Protein AF-A0A7C5ASZ6-F1 (afdb_monomer)

Foldseek 3Di:
DFDDPDDDDDDDDDDDDDDDDDDDDDDDDDDDDDDDDDDDDDDDDDDDDDDDQFDKAKFFFFKDWDQWTFTDGPPATATEHEDPVLPPPDDRQPSDDGGWIFTWGHDDVRYIYTDGTDDFLFFQWFFDDAPDPPHGRPDIDTQHTHFQAEEEFAECVFPHDDVVQVLLVLLSCLVRVHQYAYEHEPLVVDDPVPSCVVCVVVVVLPHHYHYYYLVVRGCLVVVVVVQALTAYEYAAAARSQSVVSVCSNPVVVVQDHDRDSVLPPDDDDDTNMWGWDPRDPNGTYTYDHGDPDTHRDPDDLLCSQVSRSVSVVQCVQAPDPPDNVPDDPRRSSVVVSVD

Nearest PDB structures (foldseek):
  1u0l-assembly3_C  TM=8.553E-01  e=8.387E-23  Thermotoga maritima
  1t9h-assembly1_A  TM=8.067E-01  e=1.371E-21  Bacillus subtilis
  2yv5-assembly1_A  TM=7.934E-01  e=2.517E-21  Aquifex aeolicus
  5uz4-assembly1_Z  TM=7.997E-01  e=4.909E-21  Escherichia coli
  6zhm-assembly1_A  TM=8.402E-01  e=2.704E-19  Staphylococcus aureus subsp. aureus USA300

Radius of gyration: 23.89 Å; Cα contacts (8 Å, |Δi|>4): 548; chains: 1; bounding box: 67×64×60 Å

Sequence (339 aa):
MMWCALGGAASYHNSFIIRSKGQRVAKSAALAERTRPAKLNFKGSEDGRKRSLTEQQEGLVIRTHGGHYYVQAGEAIVDCTLRGRLKKERIASDLVVIGDRVLWRPTDPGLGVIEEVLPRKAVLSRRPPPPRPGKVAEREQVIIANPDQVIIVFSLRSPPLNTFLLDRYLVACEAEELPAIIVANKVDLLPAEEKTQPLRLYEEIGYRVLYTSVASGENIEALRSLLRGKISVLTGPSGVGKSSLLNALWPHLELPVGEISTYHDRGKHTTVVSMLLNPEPDIYVADTPGMRTFLLWDIDPEQLEAFFPEMRPYLSKCHYLPCTHMHEPGCAVKAAVEE

Structure (mmCIF, N/CA/C/O backbone):
data_AF-A0A7C5ASZ6-F1
#
_entry.id   AF-A0A7C5ASZ6-F1
#
loop_
_atom_site.group_PDB
_atom_site.id
_atom_site.type_symbol
_atom_site.label_atom_id
_atom_site.label_alt_id
_atom_site.label_comp_id
_atom_site.label_asym_id
_atom_site.label_entity_id
_atom_site.label_seq_id
_atom_site.pdbx_PDB_ins_code
_atom_site.Cartn_x
_atom_site.Cartn_y
_atom_site.Cartn_z
_atom_site.occupancy
_atom_site.B_iso_or_equiv
_atom_site.auth_seq_id
_atom_site.auth_comp_id
_atom_site.auth_asym_id
_atom_site.auth_atom_id
_atom_site.pdbx_PDB_model_num
ATOM 1 N N . MET A 1 1 ? -15.229 5.159 12.424 1.00 41.69 1 MET A N 1
ATOM 2 C CA . MET A 1 1 ? -15.613 6.197 13.419 1.00 41.69 1 MET A CA 1
ATOM 3 C C . MET A 1 1 ? -16.632 5.652 14.419 1.00 41.69 1 MET A C 1
ATOM 5 O O . MET A 1 1 ? -17.827 5.787 14.215 1.00 41.69 1 MET A O 1
ATOM 9 N N . MET A 1 2 ? -16.151 5.094 15.528 1.00 30.72 2 MET A N 1
ATOM 10 C CA . MET A 1 2 ? -16.940 4.852 16.737 1.00 30.72 2 MET A CA 1
ATOM 11 C C . MET A 1 2 ? -16.127 5.513 17.858 1.00 30.72 2 MET A C 1
ATOM 13 O O . MET A 1 2 ? -14.955 5.182 18.015 1.00 30.72 2 MET A O 1
ATOM 17 N N . TRP A 1 3 ? -16.704 6.521 18.527 1.00 28.73 3 TRP A N 1
ATOM 18 C CA . TRP A 1 3 ? -16.113 7.331 19.617 1.00 28.73 3 TRP A CA 1
ATOM 19 C C . TRP A 1 3 ? -15.134 8.468 19.261 1.00 28.73 3 TRP A C 1
ATOM 21 O O . TRP A 1 3 ? -14.029 8.548 19.788 1.00 28.73 3 TRP A O 1
ATOM 31 N N . CYS A 1 4 ? -15.564 9.445 18.454 1.00 29.50 4 CYS A N 1
ATOM 32 C CA . CYS A 1 4 ? -14.956 10.784 18.526 1.00 29.50 4 CYS A CA 1
ATOM 33 C C . CYS A 1 4 ? -15.959 11.903 18.211 1.00 29.50 4 CYS A C 1
ATOM 35 O O . CYS A 1 4 ? -15.715 12.778 17.388 1.00 29.50 4 CYS A O 1
ATOM 37 N N . ALA A 1 5 ? -17.112 11.871 18.872 1.00 29.80 5 ALA A N 1
ATOM 38 C CA . ALA A 1 5 ? -18.037 12.994 18.903 1.00 29.80 5 ALA A CA 1
ATOM 39 C C . ALA A 1 5 ? -18.590 13.104 20.318 1.00 29.80 5 ALA A C 1
ATOM 41 O O . ALA A 1 5 ? -19.679 12.623 20.569 1.00 29.80 5 ALA A O 1
ATOM 42 N N . LEU A 1 6 ? -17.788 13.648 21.239 1.00 28.16 6 LEU A N 1
ATOM 43 C CA . LEU A 1 6 ? -18.208 14.301 22.486 1.00 28.16 6 LEU A CA 1
ATOM 44 C C . LEU A 1 6 ? -16.945 14.808 23.209 1.00 28.16 6 LEU A C 1
ATOM 46 O O . LEU A 1 6 ? -16.245 14.047 23.869 1.00 28.16 6 LEU A O 1
ATOM 50 N N . GLY A 1 7 ? -16.660 16.108 23.083 1.00 23.86 7 GLY A N 1
ATOM 51 C CA . GLY A 1 7 ? -15.771 16.817 24.010 1.00 23.86 7 GLY A CA 1
ATOM 52 C C . GLY A 1 7 ? -14.742 17.741 23.362 1.00 23.86 7 GLY A C 1
ATOM 53 O O . GLY A 1 7 ? -13.723 17.285 22.859 1.00 23.86 7 GLY A O 1
ATOM 54 N N . GLY A 1 8 ? -14.966 19.055 23.478 1.00 25.25 8 GLY A N 1
ATOM 55 C CA . GLY A 1 8 ? -13.873 20.033 23.484 1.00 25.25 8 GLY A CA 1
ATOM 56 C C . GLY A 1 8 ? -13.957 21.151 22.450 1.00 25.25 8 GLY A C 1
ATOM 57 O O . GLY A 1 8 ? -13.104 21.258 21.576 1.00 25.25 8 GLY A O 1
ATOM 58 N N . ALA A 1 9 ? -14.943 22.036 22.594 1.00 26.66 9 ALA A N 1
ATOM 59 C CA . ALA A 1 9 ? -14.862 23.381 22.041 1.00 26.66 9 ALA A CA 1
ATOM 60 C C . ALA A 1 9 ? -13.730 24.159 22.738 1.00 26.66 9 ALA A C 1
ATOM 62 O O . ALA A 1 9 ? -13.770 24.349 23.952 1.00 26.66 9 ALA A O 1
ATOM 63 N N . ALA A 1 10 ? -12.744 24.637 21.978 1.00 24.48 10 ALA A N 1
ATOM 64 C CA . ALA A 1 10 ? -11.822 25.675 22.429 1.00 24.48 10 ALA A CA 1
ATOM 65 C C . ALA A 1 10 ? -11.374 26.538 21.242 1.00 24.48 10 ALA A C 1
ATOM 67 O O . ALA A 1 10 ? -10.516 26.181 20.439 1.00 24.48 10 ALA A O 1
ATOM 68 N N . SER A 1 11 ? -12.042 27.681 21.153 1.00 25.11 11 SER A N 1
ATOM 69 C CA . SER A 1 11 ? -11.656 28.950 20.549 1.00 25.11 11 SER A CA 1
ATOM 70 C C . SER A 1 11 ? -10.160 29.112 20.253 1.00 25.11 11 SER A C 1
ATOM 72 O O . SER A 1 11 ? -9.356 29.184 21.179 1.00 25.11 11 SER A O 1
ATOM 74 N N . TYR A 1 12 ? -9.799 29.335 18.986 1.00 24.20 12 TYR A N 1
ATOM 75 C CA . TYR A 1 12 ? -8.540 30.003 18.654 1.00 24.20 12 TYR A CA 1
ATOM 76 C C . TYR A 1 12 ? -8.804 31.265 17.844 1.00 24.20 12 TYR A C 1
ATOM 78 O O . TYR A 1 12 ? -9.307 31.250 16.723 1.00 24.20 12 TYR A O 1
ATOM 86 N N . HIS A 1 13 ? -8.503 32.373 18.516 1.00 24.08 13 HIS A N 1
ATOM 87 C CA . HIS A 1 13 ? -8.577 33.735 18.037 1.00 24.08 13 HIS A CA 1
ATOM 88 C C . HIS A 1 13 ? -7.660 33.993 16.843 1.00 24.08 13 HIS A C 1
ATOM 90 O O . HIS A 1 13 ? -6.520 33.539 16.757 1.00 24.08 13 HIS A O 1
ATOM 96 N N . ASN A 1 14 ? -8.213 34.815 15.963 1.00 24.41 14 ASN A N 1
ATOM 97 C CA . ASN A 1 14 ? -7.590 35.486 14.846 1.00 24.41 14 ASN A CA 1
ATOM 98 C C . ASN A 1 14 ? -6.510 36.457 15.361 1.00 24.41 14 ASN A C 1
ATOM 100 O O . ASN A 1 14 ? -6.830 37.376 16.113 1.00 24.41 14 ASN A O 1
ATOM 104 N N . SER A 1 15 ? -5.258 36.284 14.933 1.00 25.23 15 SER A N 1
ATOM 105 C CA . SER A 1 15 ? -4.172 37.233 15.209 1.00 25.23 15 SER A CA 1
ATOM 106 C C . SER A 1 15 ? -3.366 37.475 13.939 1.00 25.23 15 SER A C 1
ATOM 108 O O . SER A 1 15 ? -2.404 36.777 13.623 1.00 25.23 15 SER A O 1
ATOM 110 N N . PHE A 1 16 ? -3.802 38.498 13.208 1.00 21.97 16 PHE A N 1
ATOM 111 C CA . PHE A 1 16 ? -3.027 39.228 12.213 1.00 21.97 16 PHE A CA 1
ATOM 112 C C . PHE A 1 16 ? -1.698 39.704 12.817 1.00 21.97 16 PHE A C 1
ATOM 114 O O . PHE A 1 16 ? -1.703 40.445 13.798 1.00 21.97 16 PHE A O 1
ATOM 121 N N . ILE A 1 17 ? -0.564 39.375 12.189 1.00 25.69 17 ILE A N 1
ATOM 122 C CA . ILE A 1 17 ? 0.685 40.125 12.375 1.00 25.69 17 ILE A CA 1
ATOM 123 C C . ILE A 1 17 ? 1.292 40.430 11.004 1.00 25.69 17 ILE A C 1
ATOM 125 O O . ILE A 1 17 ? 1.794 39.562 10.294 1.00 25.69 17 ILE A O 1
ATOM 129 N N . ILE A 1 18 ? 1.238 41.715 10.662 1.00 24.80 18 ILE A N 1
ATOM 130 C CA . ILE A 1 18 ? 1.943 42.369 9.561 1.00 24.80 18 ILE A CA 1
ATOM 131 C C . ILE A 1 18 ? 3.411 42.529 9.975 1.00 24.80 18 ILE A C 1
ATOM 133 O O . ILE A 1 18 ? 3.683 43.122 11.018 1.00 24.80 18 ILE A O 1
ATOM 137 N N . ARG A 1 19 ? 4.368 42.086 9.146 1.00 24.66 19 ARG A N 1
ATOM 138 C CA . ARG A 1 19 ? 5.761 42.564 9.209 1.00 24.66 19 ARG A CA 1
ATOM 139 C C . ARG A 1 19 ? 6.375 42.769 7.826 1.00 24.66 19 ARG A C 1
ATOM 141 O O . ARG A 1 19 ? 5.976 42.182 6.828 1.00 24.66 19 ARG A O 1
ATOM 148 N N . SER A 1 20 ? 7.300 43.716 7.827 1.00 24.73 20 SER A N 1
ATOM 149 C CA . SER A 1 20 ? 7.710 44.645 6.782 1.00 24.73 20 SER A CA 1
ATOM 150 C C . SER A 1 20 ? 8.923 44.218 5.944 1.00 24.73 20 SER A C 1
ATOM 152 O O . SER A 1 20 ? 9.680 43.324 6.298 1.00 24.73 20 SER A O 1
ATOM 154 N N . LYS A 1 21 ? 9.087 44.965 4.843 1.00 24.02 21 LYS A N 1
ATOM 155 C CA . LYS A 1 21 ? 10.180 45.046 3.855 1.00 24.02 21 LYS A CA 1
ATOM 156 C C . LYS A 1 21 ? 11.626 45.029 4.399 1.00 24.02 21 LYS A C 1
ATOM 158 O O . LYS A 1 21 ? 11.901 45.583 5.456 1.00 24.02 21 LYS A O 1
ATOM 163 N N . GLY A 1 22 ? 12.540 44.600 3.514 1.00 23.52 22 GLY A N 1
ATOM 164 C CA . GLY A 1 22 ? 14.007 44.795 3.544 1.00 23.52 22 GLY A CA 1
ATOM 165 C C . GLY A 1 22 ? 14.736 43.444 3.579 1.00 23.52 22 GLY A C 1
ATOM 166 O O . GLY A 1 22 ? 14.311 42.578 4.319 1.00 23.52 22 GLY A O 1
ATOM 167 N N . GLN A 1 23 ? 15.778 43.112 2.815 1.00 25.36 23 GLN A N 1
ATOM 168 C CA . GLN A 1 23 ? 16.766 43.851 2.028 1.00 25.36 23 GLN A CA 1
ATOM 169 C C . GLN A 1 23 ? 17.369 42.902 0.968 1.00 25.36 23 GLN A C 1
ATOM 171 O O . GLN A 1 23 ? 17.344 41.682 1.114 1.00 25.36 23 GLN A O 1
ATOM 176 N N . ARG A 1 24 ? 17.934 43.481 -0.099 1.00 24.69 24 ARG A N 1
ATOM 177 C CA . ARG A 1 24 ? 18.753 42.798 -1.113 1.00 24.69 24 ARG A CA 1
ATOM 178 C C . ARG A 1 24 ? 20.134 42.467 -0.540 1.00 24.69 24 ARG A C 1
ATOM 180 O O . ARG A 1 24 ? 20.738 43.350 0.055 1.00 24.69 24 ARG A O 1
ATOM 187 N N . VAL A 1 25 ? 20.683 41.297 -0.874 1.00 26.08 25 VAL A N 1
ATOM 188 C CA . VAL A 1 25 ? 22.139 41.078 -0.958 1.00 26.08 25 VAL A CA 1
ATOM 189 C C . VAL A 1 25 ? 22.436 40.222 -2.192 1.00 26.08 25 VAL A C 1
ATOM 191 O O . VAL A 1 25 ? 21.694 39.300 -2.523 1.00 26.08 25 VAL A O 1
ATOM 194 N N . ALA A 1 26 ? 23.480 40.612 -2.919 1.00 23.62 26 ALA A N 1
ATOM 195 C CA . ALA A 1 26 ? 23.877 40.093 -4.216 1.00 23.62 26 ALA A CA 1
ATOM 196 C C . ALA A 1 26 ? 24.925 38.966 -4.125 1.00 23.62 26 ALA A C 1
ATOM 198 O O . ALA A 1 26 ? 25.737 38.948 -3.211 1.00 23.62 26 ALA A O 1
ATOM 199 N N . LYS A 1 27 ? 24.911 38.122 -5.169 1.00 24.14 27 LYS A N 1
ATOM 200 C CA . LYS A 1 27 ? 26.010 37.372 -5.818 1.00 24.14 27 LYS A CA 1
ATOM 201 C C . LYS A 1 27 ? 27.040 36.627 -4.948 1.00 24.14 27 LYS A C 1
ATOM 203 O O . LYS A 1 27 ? 27.950 37.231 -4.399 1.00 24.14 27 LYS A O 1
ATOM 208 N N . SER A 1 28 ? 27.097 35.313 -5.160 1.00 23.81 28 SER A N 1
ATOM 209 C CA . SER A 1 28 ? 28.348 34.642 -5.537 1.00 23.81 28 SER A CA 1
ATOM 210 C C . SER A 1 28 ? 28.048 33.428 -6.423 1.00 23.81 28 SER A C 1
ATOM 212 O O . SER A 1 28 ? 27.141 32.640 -6.166 1.00 23.81 28 SER A O 1
ATOM 214 N N . ALA A 1 29 ? 28.766 33.355 -7.541 1.00 27.30 29 ALA A N 1
ATOM 215 C CA . ALA A 1 29 ? 28.767 32.244 -8.474 1.00 27.30 29 ALA A CA 1
ATOM 216 C C . ALA A 1 29 ? 29.898 31.297 -8.065 1.00 27.30 29 ALA A C 1
ATOM 218 O O . ALA A 1 29 ? 31.032 31.745 -7.916 1.00 27.30 29 ALA A O 1
ATOM 219 N N . ALA A 1 30 ? 29.600 30.010 -7.907 1.00 24.72 30 ALA A N 1
ATOM 220 C CA . ALA A 1 30 ? 30.615 28.972 -7.821 1.00 24.72 30 ALA A CA 1
ATOM 221 C C . ALA A 1 30 ? 30.102 27.696 -8.500 1.00 24.72 30 ALA A C 1
ATOM 223 O O . ALA A 1 30 ? 29.058 27.145 -8.160 1.00 24.72 30 ALA A O 1
ATOM 224 N N . LEU A 1 31 ? 30.863 27.333 -9.525 1.00 27.41 31 LEU A N 1
ATOM 225 C CA . LEU A 1 31 ? 30.919 26.112 -10.314 1.00 27.41 31 LEU A CA 1
ATOM 226 C C . LEU A 1 31 ? 30.535 24.842 -9.520 1.00 27.41 31 LEU A C 1
ATOM 228 O O . LEU A 1 31 ? 31.141 24.554 -8.493 1.00 27.41 31 LEU A O 1
ATOM 232 N N . ALA A 1 32 ? 29.580 24.055 -10.024 1.00 24.22 32 ALA A N 1
ATOM 233 C CA . ALA A 1 32 ? 29.341 22.687 -9.564 1.00 24.22 32 ALA A CA 1
ATOM 234 C C . ALA A 1 32 ? 29.620 21.724 -10.723 1.00 24.22 32 ALA A C 1
ATOM 236 O O . ALA A 1 32 ? 28.862 21.638 -11.693 1.00 24.22 32 ALA A O 1
ATOM 237 N N . GLU A 1 33 ? 30.765 21.053 -10.630 1.00 23.98 33 GLU A N 1
ATOM 238 C CA . GLU A 1 33 ? 31.191 19.976 -11.512 1.00 23.98 33 GLU A CA 1
ATOM 239 C C . GLU A 1 33 ? 30.196 18.809 -11.478 1.00 23.98 33 GLU A C 1
ATOM 241 O O . GLU A 1 33 ? 29.646 18.433 -10.443 1.00 23.98 33 GLU A O 1
ATOM 246 N N . ARG A 1 34 ? 29.958 18.234 -12.659 1.00 27.22 34 ARG A N 1
ATOM 247 C CA . ARG A 1 34 ? 29.094 17.075 -12.882 1.00 27.22 34 ARG A CA 1
ATOM 248 C C . ARG A 1 34 ? 29.784 15.806 -12.379 1.00 27.22 34 ARG A C 1
ATOM 250 O O . ARG A 1 34 ? 30.548 15.192 -13.119 1.00 27.22 34 ARG A O 1
ATOM 257 N N . THR A 1 35 ? 29.466 15.355 -11.175 1.00 26.44 35 THR A N 1
ATOM 258 C CA . THR A 1 35 ? 29.828 14.010 -10.709 1.00 26.44 35 THR A CA 1
ATOM 259 C C . THR A 1 35 ? 28.775 12.996 -11.165 1.00 26.44 35 THR A C 1
ATOM 261 O O . THR A 1 35 ? 27.667 12.927 -10.639 1.00 26.44 35 THR A O 1
ATOM 264 N N . ARG A 1 36 ? 29.120 12.199 -12.186 1.00 25.83 36 ARG A N 1
ATOM 265 C CA . ARG A 1 36 ? 28.428 10.942 -12.526 1.00 25.83 36 ARG A CA 1
ATOM 266 C C . ARG A 1 36 ? 28.636 9.958 -11.360 1.00 25.83 36 ARG A C 1
ATOM 268 O O . ARG A 1 36 ? 29.796 9.760 -11.001 1.00 25.83 36 ARG A O 1
ATOM 275 N N . PRO A 1 37 ? 27.603 9.330 -10.771 1.00 30.67 37 PRO A N 1
ATOM 276 C CA . PRO A 1 37 ? 27.839 8.288 -9.782 1.00 30.67 37 PRO A CA 1
ATOM 277 C C . PRO A 1 37 ? 28.313 6.990 -10.455 1.00 30.67 37 PRO A C 1
ATOM 279 O O . PRO A 1 37 ? 28.070 6.744 -11.638 1.00 30.67 37 PRO A O 1
ATOM 282 N N . ALA A 1 38 ? 29.069 6.217 -9.678 1.00 28.98 38 ALA A N 1
ATOM 283 C CA . ALA A 1 38 ? 29.926 5.114 -10.091 1.00 28.98 38 ALA A CA 1
ATOM 284 C C . ALA A 1 38 ? 29.194 3.947 -10.777 1.00 28.98 38 ALA A C 1
ATOM 286 O O . ALA A 1 38 ? 28.066 3.596 -10.435 1.00 28.98 38 ALA A O 1
ATOM 287 N N . LYS A 1 39 ? 29.896 3.316 -11.728 1.00 26.97 39 LYS A N 1
ATOM 288 C CA . LYS A 1 39 ? 29.513 2.052 -12.365 1.00 26.97 39 LYS A CA 1
ATOM 289 C C . LYS A 1 39 ? 29.421 0.953 -11.299 1.00 26.97 39 LYS A C 1
ATOM 291 O O . LYS A 1 39 ? 30.427 0.623 -10.677 1.00 26.97 39 LYS A O 1
ATOM 296 N N . LEU A 1 40 ? 28.236 0.375 -11.119 1.00 32.12 40 LEU A N 1
ATOM 297 C CA . LEU A 1 40 ? 28.074 -0.916 -10.449 1.00 32.12 40 LEU A CA 1
ATOM 298 C C . LEU A 1 40 ? 28.682 -1.994 -11.359 1.00 32.12 40 LEU A C 1
ATOM 300 O O . LEU A 1 40 ? 28.263 -2.156 -12.505 1.00 32.12 40 LEU A O 1
ATOM 304 N N . ASN A 1 41 ? 29.719 -2.676 -10.873 1.00 26.53 41 ASN A N 1
ATOM 305 C CA . ASN A 1 41 ? 30.376 -3.769 -11.586 1.00 26.53 41 ASN A CA 1
ATOM 306 C C . ASN A 1 41 ? 29.477 -5.011 -11.575 1.00 26.53 41 ASN A C 1
ATOM 308 O O . ASN A 1 41 ? 29.259 -5.608 -10.523 1.00 26.53 41 ASN A O 1
ATOM 312 N N . PHE A 1 42 ? 29.009 -5.421 -12.752 1.00 35.50 42 PHE A N 1
ATOM 313 C CA . PHE A 1 42 ? 28.323 -6.693 -12.962 1.00 35.50 42 PHE A CA 1
ATOM 314 C C . PHE A 1 42 ? 29.337 -7.777 -13.346 1.00 35.50 42 PHE A C 1
ATOM 316 O O . PHE A 1 42 ? 30.057 -7.640 -14.335 1.00 35.50 42 PHE A O 1
ATOM 323 N N . LYS A 1 43 ? 29.382 -8.870 -12.574 1.00 30.11 43 LYS A N 1
ATOM 324 C CA . LYS A 1 43 ? 29.926 -10.155 -13.032 1.00 30.11 43 LYS A CA 1
ATOM 325 C C . LYS A 1 43 ? 28.802 -10.873 -13.775 1.00 30.11 43 LYS A C 1
ATOM 327 O O . LYS A 1 43 ? 27.829 -11.273 -13.148 1.00 30.11 43 LYS A O 1
ATOM 332 N N . GLY A 1 44 ? 28.918 -10.986 -15.095 1.00 30.64 44 GLY A N 1
ATOM 333 C CA . GLY A 1 44 ? 28.008 -11.804 -15.895 1.00 30.64 44 GLY A CA 1
ATOM 334 C C . GLY A 1 44 ? 28.289 -13.287 -15.668 1.00 30.64 44 GLY A C 1
ATOM 335 O O . GLY A 1 44 ? 29.437 -13.713 -15.793 1.00 30.64 44 GLY A O 1
ATOM 336 N N . SER A 1 45 ? 27.258 -14.062 -15.334 1.00 32.31 45 SER A N 1
ATOM 337 C CA . SER A 1 45 ? 27.251 -15.501 -15.590 1.00 32.31 45 SER A CA 1
ATOM 338 C C . SER A 1 45 ? 26.871 -15.717 -17.051 1.00 32.31 45 SER A C 1
ATOM 340 O O . SER A 1 45 ? 25.808 -15.289 -17.501 1.00 32.31 45 SER A O 1
ATOM 342 N N . GLU A 1 46 ? 27.770 -16.344 -17.800 1.00 37.78 46 GLU A N 1
ATOM 343 C CA . GLU A 1 46 ? 27.518 -16.796 -19.163 1.00 37.78 46 GLU A CA 1
ATOM 344 C C . GLU A 1 46 ? 26.676 -18.072 -19.112 1.00 37.78 46 GLU A C 1
ATOM 346 O O . GLU A 1 46 ? 27.217 -19.161 -18.949 1.00 37.78 46 GLU A O 1
ATOM 351 N N . ASP A 1 47 ? 25.356 -17.949 -19.261 1.00 35.22 47 ASP A N 1
ATOM 352 C CA . ASP A 1 47 ? 24.558 -19.062 -19.774 1.00 35.22 47 ASP A CA 1
ATOM 353 C C . ASP A 1 47 ? 23.288 -18.585 -20.506 1.00 35.22 47 ASP A C 1
ATOM 355 O O . ASP A 1 47 ? 22.594 -17.673 -20.063 1.00 35.22 47 ASP A O 1
ATOM 359 N N . GLY A 1 48 ? 22.973 -19.238 -21.630 1.00 35.97 48 GLY A N 1
ATOM 360 C CA . GLY A 1 48 ? 21.610 -19.301 -22.172 1.00 35.97 48 GLY A CA 1
ATOM 361 C C . GLY A 1 48 ? 21.160 -18.299 -23.254 1.00 35.97 48 GLY A C 1
ATOM 362 O O . GLY A 1 48 ? 20.559 -17.273 -22.966 1.00 35.97 48 GLY A O 1
ATOM 363 N N . ARG A 1 49 ? 21.248 -18.741 -24.522 1.00 39.94 49 ARG A N 1
ATOM 364 C CA . ARG A 1 49 ? 20.445 -18.333 -25.709 1.00 39.94 49 ARG A CA 1
ATOM 365 C C . ARG A 1 49 ? 20.558 -16.873 -26.191 1.00 39.94 49 ARG A C 1
ATOM 367 O O . ARG A 1 49 ? 19.958 -15.956 -25.642 1.00 39.94 49 ARG A O 1
ATOM 374 N N . LYS A 1 50 ? 21.174 -16.698 -27.373 1.00 40.25 50 LYS A N 1
ATOM 375 C CA . LYS A 1 50 ? 21.020 -15.516 -28.246 1.00 40.25 50 LYS A CA 1
ATOM 376 C C . LYS A 1 50 ? 19.535 -15.304 -28.589 1.00 40.25 50 LYS A C 1
ATOM 378 O O . LYS A 1 50 ? 19.051 -15.832 -29.587 1.00 40.25 50 LYS A O 1
ATOM 383 N N . ARG A 1 51 ? 18.803 -14.560 -27.758 1.00 52.53 51 ARG A N 1
ATOM 384 C CA . ARG A 1 51 ? 17.489 -14.015 -28.117 1.00 52.53 51 ARG A CA 1
ATOM 385 C C . ARG A 1 51 ? 17.690 -12.977 -29.220 1.00 52.53 51 ARG A C 1
ATOM 387 O O . ARG A 1 51 ? 18.611 -12.165 -29.151 1.00 52.53 51 ARG A O 1
ATOM 394 N N . SER A 1 52 ? 16.858 -13.052 -30.252 1.00 50.50 52 SER A N 1
ATOM 395 C CA . SER A 1 52 ? 16.829 -12.100 -31.360 1.00 50.50 52 SER A CA 1
ATOM 396 C C . SER A 1 52 ? 16.714 -10.668 -30.819 1.00 50.50 52 SER A C 1
ATOM 398 O O . SER A 1 52 ? 15.788 -10.364 -30.070 1.00 50.50 52 SER A O 1
ATOM 400 N N . LEU A 1 53 ? 17.638 -9.778 -31.198 1.00 58.97 53 LEU A N 1
ATOM 401 C CA . LEU A 1 53 ? 17.687 -8.366 -30.774 1.00 58.97 53 LEU A CA 1
ATOM 402 C C . LEU A 1 53 ? 16.523 -7.510 -31.324 1.00 58.97 53 LEU A C 1
ATOM 404 O O . LEU A 1 53 ? 16.595 -6.286 -31.304 1.00 58.97 53 LEU A O 1
ATOM 408 N N . THR A 1 54 ? 15.458 -8.119 -31.846 1.00 61.03 54 THR A N 1
ATOM 409 C CA . THR A 1 54 ? 14.351 -7.412 -32.504 1.00 61.03 54 THR A CA 1
ATOM 410 C C . THR A 1 54 ? 12.964 -7.798 -32.002 1.00 61.03 54 THR A C 1
ATOM 412 O O . THR A 1 54 ? 12.001 -7.116 -32.353 1.00 61.03 54 THR A O 1
ATOM 415 N N . GLU A 1 55 ? 12.833 -8.834 -31.172 1.00 82.25 55 GLU A N 1
ATOM 416 C CA . GLU A 1 55 ? 11.527 -9.251 -30.657 1.00 82.25 55 GLU A CA 1
ATOM 417 C C . GLU A 1 55 ? 11.074 -8.379 -29.484 1.00 82.25 55 GLU A C 1
ATOM 419 O O . GLU A 1 55 ? 11.861 -7.992 -28.613 1.00 82.25 55 GLU A O 1
ATOM 424 N N . GLN A 1 56 ? 9.781 -8.060 -29.492 1.00 89.00 56 GLN A N 1
ATOM 425 C CA . GLN A 1 56 ? 9.107 -7.365 -28.406 1.00 89.00 56 GLN A CA 1
ATOM 426 C C . GLN A 1 56 ? 9.020 -8.300 -27.195 1.00 89.00 56 GLN A C 1
ATOM 428 O O . GLN A 1 56 ? 8.701 -9.480 -27.331 1.00 89.00 56 GLN A O 1
ATOM 433 N N . GLN A 1 57 ? 9.331 -7.776 -26.016 1.00 93.38 57 GLN A N 1
ATOM 434 C CA . GLN A 1 57 ? 9.372 -8.520 -24.765 1.00 93.38 57 GLN A CA 1
ATOM 435 C C . GLN A 1 57 ? 8.509 -7.825 -23.720 1.00 93.38 57 GLN A C 1
ATOM 437 O O . GLN A 1 57 ? 8.420 -6.598 -23.686 1.00 93.38 57 GLN A O 1
ATOM 442 N N . GLU A 1 58 ? 7.895 -8.613 -22.845 1.00 95.00 58 GLU A N 1
ATOM 443 C CA . GLU A 1 58 ? 7.247 -8.091 -21.648 1.00 95.00 58 GLU A CA 1
ATOM 444 C C . GLU A 1 58 ? 8.278 -7.783 -20.560 1.00 95.00 58 GLU A C 1
ATOM 446 O O . GLU A 1 58 ? 9.345 -8.399 -20.473 1.00 95.00 58 GLU A O 1
ATOM 451 N N . GLY A 1 59 ? 7.953 -6.822 -19.705 1.00 95.25 59 GLY A N 1
ATOM 452 C CA . GLY A 1 59 ? 8.748 -6.522 -18.527 1.00 95.25 59 GLY A CA 1
ATOM 453 C C . GLY A 1 59 ? 7.980 -5.730 -17.479 1.00 95.25 59 GLY A C 1
ATOM 454 O O . GLY A 1 59 ? 6.883 -5.229 -17.727 1.00 95.25 59 GLY A O 1
ATOM 455 N N . LEU A 1 60 ? 8.563 -5.646 -16.285 1.00 95.25 60 LEU A N 1
ATOM 456 C CA . LEU A 1 60 ? 8.035 -4.889 -15.150 1.00 95.25 60 LEU A CA 1
ATOM 457 C C . LEU A 1 60 ? 8.829 -3.603 -14.964 1.00 95.25 60 LEU A C 1
ATOM 459 O O . LEU A 1 60 ? 10.046 -3.652 -14.811 1.00 95.25 60 LEU A O 1
ATOM 463 N N . VAL A 1 61 ? 8.165 -2.457 -14.904 1.00 94.81 61 VAL A N 1
ATOM 464 C CA . VAL A 1 61 ? 8.841 -1.201 -14.574 1.00 94.81 61 VAL A CA 1
ATOM 465 C C . VAL A 1 61 ? 9.140 -1.178 -13.078 1.00 94.81 61 VAL A C 1
ATOM 467 O O . VAL A 1 61 ? 8.238 -1.060 -12.252 1.00 94.81 61 VAL A O 1
ATOM 470 N N . ILE A 1 62 ? 10.418 -1.267 -12.719 1.00 92.81 62 ILE A N 1
ATOM 471 C CA . ILE A 1 62 ? 10.868 -1.303 -11.320 1.00 92.81 62 ILE A CA 1
ATOM 472 C C . ILE A 1 62 ? 11.429 0.030 -10.841 1.00 92.81 62 ILE A C 1
ATOM 474 O O . ILE A 1 62 ? 11.529 0.251 -9.642 1.00 92.81 62 ILE A O 1
ATOM 478 N N . ARG A 1 63 ? 11.800 0.947 -11.738 1.00 90.62 63 ARG A N 1
ATOM 479 C CA . ARG A 1 63 ? 12.281 2.279 -11.351 1.00 90.62 63 ARG A CA 1
ATOM 480 C C . ARG A 1 63 ? 12.015 3.296 -12.444 1.00 90.62 63 ARG A C 1
ATOM 482 O O . ARG A 1 63 ? 12.190 2.999 -13.623 1.00 90.62 63 ARG A O 1
ATOM 489 N N . THR A 1 64 ? 11.684 4.521 -12.049 1.00 85.88 64 THR A N 1
ATOM 490 C CA . THR A 1 64 ? 11.551 5.659 -12.966 1.00 85.88 64 THR A CA 1
ATOM 491 C C . THR A 1 64 ? 12.498 6.788 -12.560 1.00 85.88 64 THR A C 1
ATOM 493 O O . THR A 1 64 ? 12.616 7.143 -11.385 1.00 85.88 64 THR A O 1
ATOM 496 N N . HIS A 1 65 ? 13.240 7.341 -13.522 1.00 81.94 65 HIS A N 1
ATOM 497 C CA . HIS A 1 65 ? 14.153 8.455 -13.269 1.00 81.94 65 HIS A CA 1
ATOM 498 C C . HIS A 1 65 ? 14.372 9.306 -14.520 1.00 81.94 65 HIS A C 1
ATOM 500 O O . HIS A 1 65 ? 14.975 8.859 -15.486 1.00 81.94 65 HIS A O 1
ATOM 506 N N . GLY A 1 66 ? 13.927 10.565 -14.508 1.00 75.19 66 GLY A N 1
ATOM 507 C CA . GLY A 1 66 ? 14.331 11.546 -15.524 1.00 75.19 66 GLY A CA 1
ATOM 508 C C . GLY A 1 66 ? 13.957 11.174 -16.966 1.00 75.19 66 GLY A C 1
ATOM 509 O O . GLY A 1 66 ? 14.681 11.534 -17.888 1.00 75.19 66 GLY A O 1
ATOM 510 N N . GLY A 1 67 ? 12.853 10.444 -17.165 1.00 80.06 67 GLY A N 1
ATOM 511 C CA . GLY A 1 67 ? 12.422 9.947 -18.481 1.00 80.06 67 GLY A CA 1
ATOM 512 C C . GLY A 1 67 ? 13.051 8.614 -18.907 1.00 80.06 67 GLY A C 1
ATOM 513 O O . GLY A 1 67 ? 12.764 8.149 -20.011 1.00 80.06 67 GLY A O 1
ATOM 514 N N . HIS A 1 68 ? 13.870 8.018 -18.037 1.00 87.25 68 HIS A N 1
ATOM 515 C CA . HIS A 1 68 ? 14.330 6.635 -18.113 1.00 87.25 68 HIS A CA 1
ATOM 516 C C . HIS A 1 68 ? 13.459 5.735 -17.235 1.00 87.25 68 HIS A C 1
ATOM 518 O O . HIS A 1 68 ? 13.029 6.128 -16.142 1.00 87.25 68 HIS A O 1
ATOM 524 N N . TYR A 1 69 ? 13.231 4.521 -17.717 1.00 91.19 69 TYR A N 1
ATOM 525 C CA . TYR A 1 69 ? 12.392 3.502 -17.104 1.00 91.19 69 TYR A CA 1
ATOM 526 C C . TYR A 1 69 ? 13.199 2.215 -17.037 1.00 91.19 69 TYR A C 1
ATOM 528 O O . TYR A 1 69 ? 13.539 1.642 -18.066 1.00 91.19 69 TYR A O 1
ATOM 536 N N . TYR A 1 70 ? 13.521 1.763 -15.832 1.00 93.88 70 TYR A N 1
ATOM 537 C CA . TYR A 1 70 ? 14.259 0.522 -15.648 1.00 93.88 70 TYR A CA 1
ATOM 538 C C . TYR A 1 70 ? 13.262 -0.626 -15.619 1.00 93.88 70 TYR A C 1
ATOM 540 O O . TYR A 1 70 ? 12.407 -0.689 -14.729 1.00 93.88 70 TYR A O 1
ATOM 548 N N . VAL A 1 71 ? 13.359 -1.494 -16.618 1.00 94.88 71 VAL A N 1
ATOM 549 C CA . VAL A 1 71 ? 12.439 -2.602 -16.848 1.00 94.88 71 VAL A CA 1
ATOM 550 C C . VAL A 1 71 ? 13.127 -3.903 -16.463 1.00 94.88 71 VAL A C 1
ATOM 552 O O . VAL A 1 71 ? 14.188 -4.228 -16.991 1.00 94.88 71 VAL A O 1
ATOM 555 N N . GLN A 1 72 ? 12.524 -4.652 -15.548 1.00 94.38 72 GLN A N 1
ATOM 556 C CA . GLN A 1 72 ? 12.943 -6.006 -15.230 1.00 94.38 72 GLN A CA 1
ATOM 557 C C . GLN A 1 72 ? 12.371 -6.979 -16.265 1.00 94.38 72 GLN A C 1
ATOM 559 O O . GLN A 1 72 ? 11.153 -7.074 -16.435 1.00 94.38 72 GLN A O 1
ATOM 564 N N . ALA A 1 73 ? 13.264 -7.701 -16.940 1.00 91.19 73 ALA A N 1
ATOM 565 C CA . ALA A 1 73 ? 12.962 -8.694 -17.960 1.00 91.19 73 ALA A CA 1
ATOM 566 C C . ALA A 1 73 ? 13.695 -10.005 -17.629 1.00 91.19 73 ALA A C 1
ATOM 568 O O . ALA A 1 73 ? 14.864 -10.198 -17.969 1.00 91.19 73 ALA A O 1
ATOM 569 N N . GLY A 1 74 ? 13.007 -10.907 -16.925 1.00 86.81 74 GLY A N 1
ATOM 570 C CA . GLY A 1 74 ? 13.651 -12.062 -16.295 1.00 86.81 74 GLY A CA 1
ATOM 571 C C . GLY A 1 74 ? 14.615 -11.608 -15.195 1.00 86.81 74 GLY A C 1
ATOM 572 O O . GLY A 1 74 ? 14.226 -10.845 -14.311 1.00 86.81 74 GLY A O 1
ATOM 573 N N . GLU A 1 75 ? 15.870 -12.050 -15.274 1.00 85.19 75 GLU A N 1
ATOM 574 C CA . GLU A 1 75 ? 16.940 -11.663 -14.339 1.00 85.19 75 GLU A CA 1
ATOM 575 C C . GLU A 1 75 ? 17.656 -10.360 -14.738 1.00 85.19 75 GLU A C 1
ATOM 577 O O . GLU A 1 75 ? 18.424 -9.801 -13.956 1.00 85.19 75 GLU A O 1
ATOM 582 N N . ALA A 1 76 ? 17.413 -9.853 -15.951 1.00 89.38 76 ALA A N 1
ATOM 583 C CA . ALA A 1 76 ? 18.058 -8.646 -16.448 1.00 89.38 76 ALA A CA 1
ATOM 584 C C . ALA A 1 76 ? 17.244 -7.389 -16.116 1.00 89.38 76 ALA A C 1
ATOM 586 O O . ALA A 1 76 ? 16.012 -7.384 -16.173 1.00 89.38 76 ALA A O 1
ATOM 587 N N . ILE A 1 77 ? 17.951 -6.292 -15.844 1.00 92.75 77 ILE A N 1
ATOM 588 C CA . ILE A 1 77 ? 17.378 -4.946 -15.761 1.00 92.75 77 ILE A CA 1
ATOM 589 C C . ILE A 1 77 ? 17.841 -4.166 -16.989 1.00 92.75 77 ILE A C 1
ATOM 591 O O . ILE A 1 77 ? 19.040 -4.064 -17.247 1.00 92.75 77 ILE A O 1
ATOM 595 N N . VAL A 1 78 ? 16.888 -3.610 -17.731 1.00 94.31 78 VAL A N 1
ATOM 596 C CA . VAL A 1 78 ? 17.123 -2.874 -18.977 1.00 94.31 78 VAL A CA 1
ATOM 597 C C . VAL A 1 78 ? 16.741 -1.411 -18.785 1.00 94.31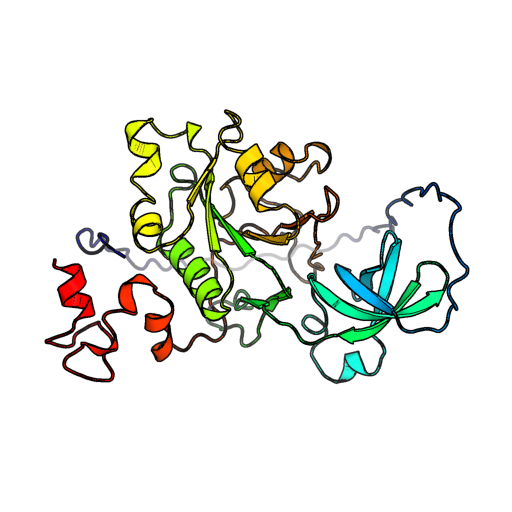 78 VAL A C 1
ATOM 599 O O . VAL A 1 78 ? 15.669 -1.113 -18.260 1.00 94.31 78 VAL A O 1
ATOM 602 N N . ASP A 1 79 ? 17.615 -0.493 -19.198 1.00 94.62 79 ASP A N 1
ATOM 603 C CA . ASP A 1 79 ? 17.324 0.944 -19.198 1.00 94.62 79 ASP A CA 1
ATOM 604 C C . ASP A 1 79 ? 16.545 1.304 -20.469 1.00 94.62 79 ASP A C 1
ATOM 606 O O . ASP A 1 79 ? 17.073 1.270 -21.585 1.00 94.62 79 ASP A O 1
ATOM 610 N N . CYS A 1 80 ? 15.262 1.615 -20.298 1.00 93.19 80 CYS A N 1
ATOM 611 C CA . CYS A 1 80 ? 14.356 1.906 -21.391 1.00 93.19 80 CYS A CA 1
ATOM 612 C C . CYS A 1 80 ? 13.963 3.382 -21.457 1.00 93.19 80 CYS A C 1
ATOM 614 O O . CYS A 1 80 ? 13.747 4.056 -20.450 1.00 93.19 80 CYS A O 1
ATOM 616 N N . THR A 1 81 ? 13.743 3.869 -22.677 1.00 91.62 81 THR A N 1
ATOM 617 C CA . THR A 1 81 ? 13.104 5.171 -22.926 1.00 91.62 81 THR A CA 1
ATOM 618 C C . THR A 1 81 ? 11.728 4.995 -23.564 1.00 91.62 81 THR A C 1
ATOM 620 O O . THR A 1 81 ? 11.421 3.949 -24.131 1.00 91.62 81 THR A O 1
ATOM 623 N N . LEU A 1 82 ? 10.866 6.013 -23.492 1.00 87.06 82 LEU A N 1
ATOM 624 C CA . LEU A 1 82 ? 9.570 5.970 -24.179 1.00 87.06 82 LEU A CA 1
ATOM 625 C C . LEU A 1 82 ? 9.696 6.290 -25.666 1.00 87.06 82 LEU A C 1
ATOM 627 O O . LEU A 1 82 ? 10.288 7.312 -26.042 1.00 87.06 82 LEU A O 1
ATOM 631 N N . ARG A 1 83 ? 9.029 5.486 -26.502 1.00 80.12 83 ARG A N 1
ATOM 632 C CA . ARG A 1 83 ? 8.880 5.764 -27.934 1.00 80.12 83 ARG A CA 1
ATOM 633 C C . ARG A 1 83 ? 8.214 7.127 -28.146 1.00 80.12 83 ARG A C 1
ATOM 635 O O . ARG A 1 83 ? 7.215 7.458 -27.514 1.00 80.12 83 ARG A O 1
ATOM 642 N N . GLY A 1 84 ? 8.733 7.925 -29.081 1.00 66.56 84 GLY A N 1
ATOM 643 C CA . GLY A 1 84 ? 8.313 9.322 -29.281 1.00 66.56 84 GLY A CA 1
ATOM 644 C C . GLY A 1 84 ? 6.820 9.558 -29.573 1.00 66.56 84 GLY A C 1
ATOM 645 O O . GLY A 1 84 ? 6.354 10.678 -29.381 1.00 66.56 84 GLY A O 1
ATOM 646 N N . ARG A 1 85 ? 6.061 8.535 -30.001 1.00 60.22 85 ARG A N 1
ATOM 647 C CA . ARG A 1 85 ? 4.594 8.613 -30.161 1.00 60.22 85 ARG A CA 1
ATOM 648 C C . ARG A 1 85 ? 3.855 8.593 -28.815 1.00 60.22 85 ARG A C 1
ATOM 650 O O . ARG A 1 85 ? 2.993 9.437 -28.615 1.00 60.22 85 ARG A O 1
ATOM 657 N N . LEU A 1 86 ? 4.284 7.761 -27.861 1.00 59.41 86 LEU A N 1
ATOM 658 C CA . LEU A 1 86 ? 3.719 7.711 -26.502 1.00 59.41 86 LEU A CA 1
ATOM 659 C C . LEU A 1 86 ? 3.884 9.042 -25.749 1.00 59.41 86 LEU A C 1
ATOM 661 O O . LEU A 1 86 ? 3.037 9.419 -24.949 1.00 59.41 86 LEU A O 1
ATOM 665 N N . LYS A 1 87 ? 4.944 9.807 -26.048 1.00 57.75 87 LYS A N 1
ATOM 666 C CA . LYS A 1 87 ? 5.183 11.137 -25.457 1.00 57.75 87 LYS A CA 1
ATOM 667 C C . LYS A 1 87 ? 4.178 12.212 -25.897 1.00 57.75 87 LYS A C 1
ATOM 669 O O . LYS A 1 87 ? 4.128 13.260 -25.262 1.00 57.75 87 LYS A O 1
ATOM 674 N N . LYS A 1 88 ? 3.437 12.005 -26.996 1.00 49.53 88 LYS A N 1
ATOM 675 C CA . LYS A 1 88 ? 2.504 13.002 -27.553 1.00 49.53 88 LYS A CA 1
ATOM 676 C C . LYS A 1 88 ? 1.075 12.870 -27.026 1.00 49.53 88 LYS A C 1
ATOM 678 O O . LYS A 1 88 ? 0.317 13.821 -27.172 1.00 49.53 88 LYS A O 1
ATOM 683 N N . GLU A 1 89 ? 0.718 11.737 -26.422 1.00 52.03 89 GLU A N 1
ATOM 684 C CA . GLU A 1 89 ? -0.681 11.441 -26.091 1.00 52.03 89 GLU A CA 1
ATOM 685 C C . GLU A 1 89 ? -1.071 11.768 -24.641 1.00 52.03 89 GLU A C 1
ATOM 687 O O . GLU A 1 89 ? -2.253 11.988 -24.395 1.00 52.03 89 GLU A O 1
ATOM 692 N N . ARG A 1 90 ? -0.131 11.902 -23.685 1.00 50.16 90 ARG A N 1
ATOM 693 C CA . ARG A 1 90 ? -0.418 12.323 -22.292 1.00 50.16 90 ARG A CA 1
ATOM 694 C C . ARG A 1 90 ? 0.772 13.043 -21.634 1.00 50.16 90 ARG A C 1
ATOM 696 O O . ARG A 1 90 ? 1.913 12.914 -22.072 1.00 50.16 90 ARG A O 1
ATOM 703 N N . ILE A 1 91 ? 0.511 13.820 -20.577 1.00 49.19 91 ILE A N 1
ATOM 704 C CA . ILE A 1 91 ? 1.534 14.511 -19.769 1.00 49.19 91 ILE A CA 1
ATOM 705 C C . ILE A 1 91 ? 2.508 13.465 -19.181 1.00 49.19 91 ILE A C 1
ATOM 707 O O . ILE A 1 91 ? 2.102 12.503 -18.538 1.00 49.19 91 ILE A O 1
ATOM 711 N N . ALA A 1 92 ? 3.808 13.656 -19.425 1.00 47.62 92 ALA A N 1
ATOM 712 C CA . ALA A 1 92 ? 4.874 12.645 -19.347 1.00 47.62 92 ALA A CA 1
ATOM 713 C C . ALA A 1 92 ? 5.149 11.979 -17.978 1.00 47.62 92 ALA A C 1
ATOM 715 O O . ALA A 1 92 ? 5.940 11.038 -17.929 1.00 47.62 92 ALA A O 1
ATOM 716 N N . SER A 1 93 ? 4.551 12.443 -16.877 1.00 46.16 93 SER A N 1
ATOM 717 C CA . SER A 1 93 ? 4.791 11.881 -15.537 1.00 46.16 93 SER A CA 1
ATOM 718 C C . SER A 1 93 ? 3.859 10.730 -15.149 1.00 46.16 93 SER A C 1
ATOM 720 O O . SER A 1 93 ? 4.214 9.992 -14.239 1.00 46.16 93 SER A O 1
ATOM 722 N N . ASP A 1 94 ? 2.731 10.548 -15.847 1.00 55.00 94 ASP A N 1
ATOM 723 C CA . ASP A 1 94 ? 1.707 9.537 -15.507 1.00 55.00 94 ASP A CA 1
ATOM 724 C C . ASP A 1 94 ? 1.614 8.394 -16.539 1.00 55.00 94 ASP A C 1
ATOM 726 O O . ASP A 1 94 ? 0.869 7.428 -16.360 1.00 55.00 94 ASP A O 1
ATOM 730 N N . LEU A 1 95 ? 2.391 8.490 -17.626 1.00 74.31 95 LEU A N 1
ATOM 731 C CA . LEU A 1 95 ? 2.397 7.514 -18.721 1.00 74.31 95 LEU A CA 1
ATOM 732 C C . LEU A 1 95 ? 2.945 6.154 -18.294 1.00 74.31 95 LEU A C 1
ATOM 734 O O . LEU A 1 95 ? 2.378 5.137 -18.666 1.00 74.31 95 LEU A O 1
ATOM 738 N N . VAL A 1 96 ? 4.034 6.148 -17.526 1.00 86.50 96 VAL A N 1
ATOM 739 C CA . VAL A 1 96 ? 4.659 4.925 -17.022 1.00 86.50 96 VAL A CA 1
ATOM 740 C C . VAL A 1 96 ? 5.105 5.158 -15.590 1.00 86.50 96 VAL A C 1
ATOM 742 O O . VAL A 1 96 ? 5.893 6.069 -15.319 1.00 86.50 96 VAL A O 1
ATOM 745 N N . VAL A 1 97 ? 4.621 4.320 -14.687 1.00 88.81 97 VAL A N 1
ATOM 746 C CA . VAL A 1 97 ? 4.973 4.318 -13.268 1.00 88.81 97 VAL A CA 1
ATOM 747 C C . VAL A 1 97 ? 5.616 2.993 -12.881 1.00 88.81 97 VAL A C 1
ATOM 749 O O . VAL A 1 97 ? 5.648 2.041 -13.657 1.00 88.81 97 VAL A O 1
ATOM 752 N N . ILE A 1 98 ? 6.147 2.922 -11.663 1.00 91.75 98 ILE A N 1
ATOM 753 C CA . ILE A 1 98 ? 6.570 1.638 -11.110 1.00 91.75 98 ILE A CA 1
ATOM 754 C C . ILE A 1 98 ? 5.379 0.675 -11.014 1.00 91.75 98 ILE A C 1
ATOM 756 O O . ILE A 1 98 ? 4.254 1.103 -10.759 1.00 91.75 98 ILE A O 1
ATOM 760 N N . GLY A 1 99 ? 5.626 -0.614 -11.238 1.00 93.50 99 GLY A N 1
ATOM 761 C CA . GLY A 1 99 ? 4.596 -1.654 -11.253 1.00 93.50 99 GLY A CA 1
ATOM 762 C C . GLY A 1 99 ? 3.827 -1.789 -12.577 1.00 93.50 99 GLY A C 1
ATOM 763 O O . GLY A 1 99 ? 3.085 -2.756 -12.767 1.00 93.50 99 GLY A O 1
ATOM 764 N N . ASP A 1 100 ? 4.039 -0.886 -13.543 1.00 94.31 100 ASP A N 1
ATOM 765 C CA . ASP A 1 100 ? 3.497 -1.066 -14.891 1.00 94.31 100 ASP A CA 1
ATOM 766 C C . ASP A 1 100 ? 4.125 -2.292 -15.568 1.00 94.31 100 ASP A C 1
ATOM 768 O O . ASP A 1 100 ? 5.344 -2.500 -15.539 1.00 94.31 100 ASP A O 1
ATOM 772 N N . ARG A 1 101 ? 3.277 -3.089 -16.221 1.00 95.25 101 ARG A N 1
ATOM 773 C CA . ARG A 1 101 ? 3.709 -4.103 -17.184 1.00 95.25 101 ARG A CA 1
ATOM 774 C C . ARG A 1 101 ? 3.818 -3.432 -18.545 1.00 95.25 101 ARG A C 1
ATOM 776 O O . ARG A 1 101 ? 2.908 -2.720 -18.958 1.00 95.25 101 ARG A O 1
ATOM 783 N N . VAL A 1 102 ? 4.933 -3.631 -19.231 1.00 95.00 102 VAL A N 1
ATOM 784 C CA . VAL A 1 102 ? 5.221 -2.941 -20.491 1.00 95.00 102 VAL A CA 1
ATOM 785 C C . VAL A 1 102 ? 5.698 -3.913 -21.546 1.00 95.00 102 VAL A C 1
ATOM 787 O O . VAL A 1 102 ? 6.396 -4.879 -21.238 1.00 95.00 102 VAL A O 1
ATOM 790 N N . LEU A 1 103 ? 5.375 -3.603 -22.796 1.00 94.25 103 LEU A N 1
ATOM 791 C CA . LEU A 1 103 ? 6.036 -4.199 -23.940 1.00 94.25 103 LEU A CA 1
ATOM 792 C C . LEU A 1 103 ? 7.170 -3.284 -24.390 1.00 94.25 103 LEU A C 1
ATOM 794 O O . LEU A 1 103 ? 6.972 -2.102 -24.693 1.00 94.25 103 LEU A O 1
ATOM 798 N N . TRP A 1 104 ? 8.372 -3.838 -24.445 1.00 94.19 104 TRP A N 1
ATOM 799 C CA . TRP A 1 104 ? 9.585 -3.121 -24.801 1.00 94.19 104 TRP A CA 1
ATOM 800 C C . TRP A 1 104 ? 10.375 -3.892 -25.854 1.00 94.19 104 TRP A C 1
ATOM 802 O O . TRP A 1 104 ? 10.191 -5.093 -26.046 1.00 94.19 104 TRP A O 1
ATOM 812 N N . ARG A 1 105 ? 11.259 -3.192 -26.563 1.00 93.50 105 ARG A N 1
ATOM 813 C CA . ARG A 1 105 ? 12.169 -3.795 -27.538 1.00 93.50 105 ARG A CA 1
ATOM 814 C C . ARG A 1 105 ? 13.611 -3.417 -27.213 1.00 93.50 105 ARG A C 1
ATOM 816 O O . ARG A 1 105 ? 13.851 -2.239 -26.928 1.00 93.50 105 ARG A O 1
ATOM 823 N N . PRO A 1 106 ? 14.566 -4.360 -27.271 1.00 93.12 106 PRO A N 1
ATOM 824 C CA . PRO A 1 106 ? 15.978 -4.025 -27.151 1.00 93.12 106 PRO A CA 1
ATOM 825 C C . PRO A 1 106 ? 16.425 -3.132 -28.313 1.00 93.12 106 PRO A C 1
ATOM 827 O O . PRO A 1 106 ? 15.981 -3.303 -29.449 1.00 93.12 106 PRO A O 1
ATOM 830 N N . THR A 1 107 ? 17.304 -2.175 -28.025 1.00 91.00 107 THR A N 1
ATOM 831 C CA . THR A 1 107 ? 17.979 -1.363 -29.055 1.00 91.00 107 THR A CA 1
ATOM 832 C C . THR A 1 107 ? 19.478 -1.612 -29.065 1.00 91.00 107 THR A C 1
ATOM 834 O O . THR A 1 107 ? 20.065 -1.756 -30.131 1.00 91.00 107 THR A O 1
ATOM 837 N N . ASP A 1 108 ? 20.072 -1.737 -27.878 1.00 88.81 108 ASP A N 1
ATOM 838 C CA . ASP A 1 108 ? 21.494 -1.987 -27.653 1.00 88.81 108 ASP A CA 1
ATOM 839 C C . ASP A 1 108 ? 21.654 -2.891 -26.418 1.00 88.81 108 ASP A C 1
ATOM 841 O O . ASP A 1 108 ? 20.701 -3.057 -25.649 1.00 88.81 108 ASP A O 1
ATOM 845 N N . PRO A 1 109 ? 22.839 -3.477 -26.169 1.00 87.38 109 PRO A N 1
ATOM 846 C CA . PRO A 1 109 ? 23.083 -4.237 -24.947 1.00 87.38 109 PRO A CA 1
ATOM 847 C C . PRO A 1 109 ? 22.752 -3.422 -23.684 1.00 87.38 109 PRO A C 1
ATOM 849 O O . PRO A 1 109 ? 23.395 -2.416 -23.392 1.00 87.38 109 PRO A O 1
ATOM 852 N N . GLY A 1 110 ? 21.737 -3.866 -22.937 1.00 89.19 110 GLY A N 1
ATOM 853 C CA . GLY A 1 110 ? 21.264 -3.211 -21.712 1.00 89.19 110 GLY A CA 1
ATOM 854 C C . GLY A 1 110 ? 20.334 -2.008 -21.918 1.00 89.19 110 GLY A C 1
ATOM 855 O O . GLY A 1 110 ? 19.886 -1.440 -20.923 1.00 89.19 110 GLY A O 1
ATOM 856 N N . LEU A 1 111 ? 20.012 -1.641 -23.165 1.00 93.62 111 LEU A N 1
ATOM 857 C CA . LEU A 1 111 ? 19.117 -0.529 -23.499 1.00 93.62 111 LEU A CA 1
ATOM 858 C C . LEU A 1 111 ? 17.888 -0.997 -24.284 1.00 93.62 111 LEU A C 1
ATOM 860 O O . LEU A 1 111 ? 17.944 -1.943 -25.076 1.00 93.62 111 LEU A O 1
ATOM 864 N N . GLY A 1 112 ? 16.779 -0.284 -24.111 1.00 93.88 112 GLY A N 1
ATOM 865 C CA . GLY A 1 112 ? 15.553 -0.567 -24.843 1.00 93.88 112 GLY A CA 1
ATOM 866 C C . GLY A 1 112 ? 14.627 0.628 -25.024 1.00 93.88 112 GLY A C 1
ATOM 867 O O . GLY A 1 112 ? 14.868 1.752 -24.576 1.00 93.88 112 GLY A O 1
ATOM 868 N N . VAL A 1 113 ? 13.519 0.372 -25.709 1.00 93.12 113 VAL A N 1
ATOM 869 C CA . VAL A 1 113 ? 12.433 1.336 -25.885 1.00 93.12 113 VAL A CA 1
ATOM 870 C C . VAL A 1 113 ? 11.121 0.681 -25.482 1.00 93.12 113 VAL A C 1
ATOM 872 O O . VAL A 1 113 ? 10.777 -0.377 -26.003 1.00 93.12 113 VAL A O 1
ATOM 875 N N . ILE A 1 114 ? 10.382 1.327 -24.578 1.00 93.31 114 ILE A N 1
ATOM 876 C CA . ILE A 1 114 ? 8.999 0.961 -24.258 1.00 93.31 114 ILE A CA 1
ATOM 877 C C . ILE A 1 114 ? 8.119 1.384 -25.433 1.00 93.31 114 ILE A C 1
ATOM 879 O O . ILE A 1 114 ? 8.100 2.558 -25.827 1.00 93.31 114 ILE A O 1
ATOM 883 N N . GLU A 1 115 ? 7.405 0.414 -25.992 1.00 90.38 115 GLU A N 1
ATOM 884 C CA . GLU A 1 115 ? 6.479 0.606 -27.104 1.00 90.38 115 GLU A CA 1
ATOM 885 C C . GLU A 1 115 ? 5.032 0.704 -26.645 1.00 90.38 115 GLU A C 1
ATOM 887 O O . GLU A 1 115 ? 4.257 1.417 -27.281 1.00 90.38 115 GLU A O 1
ATOM 892 N N . GLU A 1 116 ? 4.694 0.037 -25.542 1.00 89.31 116 GLU A N 1
ATOM 893 C CA . GLU A 1 116 ? 3.338 -0.024 -25.012 1.00 89.31 116 GLU A CA 1
ATOM 894 C C . GLU A 1 116 ? 3.347 -0.257 -23.498 1.00 89.31 116 GLU A C 1
ATOM 896 O O . GLU A 1 116 ? 4.208 -0.963 -22.965 1.00 89.31 116 GLU A O 1
ATOM 901 N N . VAL A 1 117 ? 2.371 0.338 -22.816 1.00 91.00 117 VAL A N 1
ATOM 902 C CA . VAL A 1 117 ? 2.047 0.061 -21.413 1.00 91.00 117 VAL A CA 1
ATOM 903 C C . VAL A 1 117 ? 0.802 -0.802 -21.413 1.00 91.00 117 VAL A C 1
ATOM 905 O O . VAL A 1 117 ? -0.218 -0.395 -21.968 1.00 91.00 117 VAL A O 1
ATOM 908 N N . LEU A 1 118 ? 0.894 -1.989 -20.823 1.00 92.31 118 LEU A N 1
ATOM 909 C CA . LEU A 1 118 ? -0.230 -2.912 -20.762 1.00 92.31 118 LEU A CA 1
ATOM 910 C C . LEU A 1 118 ? -1.317 -2.374 -19.813 1.00 92.31 118 LEU A C 1
ATOM 912 O O . LEU A 1 118 ? -1.003 -1.612 -18.891 1.00 92.31 118 LEU A O 1
ATOM 916 N N . PRO A 1 119 ? -2.592 -2.767 -20.002 1.00 90.44 119 PRO A N 1
ATOM 917 C CA . PRO A 1 119 ? -3.687 -2.325 -19.146 1.00 90.44 119 PRO A CA 1
ATOM 918 C C . PRO A 1 119 ? -3.414 -2.584 -17.660 1.00 90.44 119 PRO A C 1
ATOM 920 O O . PRO A 1 119 ? -3.018 -3.684 -17.266 1.00 90.44 119 PRO A O 1
ATOM 923 N N . ARG A 1 120 ? -3.652 -1.563 -16.833 1.00 92.12 120 ARG A N 1
ATOM 924 C CA . ARG A 1 120 ? -3.535 -1.663 -15.376 1.00 92.12 120 ARG A CA 1
ATOM 925 C C . ARG A 1 120 ? -4.759 -2.387 -14.822 1.00 92.12 120 ARG A C 1
ATOM 927 O O . ARG A 1 120 ? -5.879 -2.074 -15.211 1.00 92.12 120 ARG A O 1
ATOM 934 N N . LYS A 1 121 ? -4.536 -3.346 -13.925 1.00 90.00 121 LYS A N 1
ATOM 935 C CA . LYS A 1 121 ? -5.593 -4.070 -13.202 1.00 90.00 121 LYS A CA 1
ATOM 936 C C . LYS A 1 121 ? -6.031 -3.348 -11.934 1.00 90.00 121 LYS A C 1
ATOM 938 O O . LYS A 1 121 ? -7.188 -3.446 -11.566 1.00 90.00 121 LYS A O 1
ATOM 943 N N . ALA A 1 122 ? -5.097 -2.661 -11.287 1.00 89.62 122 ALA A N 1
ATOM 944 C CA . ALA A 1 122 ? -5.343 -1.876 -10.089 1.00 89.62 122 ALA A CA 1
ATOM 945 C C . ALA A 1 122 ? -4.331 -0.736 -10.018 1.00 89.62 122 ALA A C 1
ATOM 947 O O . ALA A 1 122 ? -3.220 -0.844 -10.559 1.00 89.62 122 ALA A O 1
ATOM 948 N N . VAL A 1 123 ? -4.695 0.355 -9.356 1.00 90.06 123 VAL A N 1
ATOM 949 C CA . VAL A 1 123 ? -3.830 1.520 -9.214 1.00 90.06 123 VAL A CA 1
ATOM 950 C C . VAL A 1 123 ? -3.907 2.024 -7.784 1.00 90.06 123 VAL A C 1
ATOM 952 O O . VAL A 1 123 ? -4.979 2.139 -7.221 1.00 90.06 123 VAL A O 1
ATOM 955 N N . LEU A 1 124 ? -2.765 2.375 -7.188 1.00 87.88 124 LEU A N 1
ATOM 956 C CA . LEU A 1 124 ? -2.797 3.241 -6.012 1.00 87.88 124 LEU A CA 1
ATOM 957 C C . LEU A 1 124 ? -2.447 4.653 -6.463 1.00 87.88 124 LEU A C 1
ATOM 959 O O . LEU A 1 124 ? -1.285 4.957 -6.763 1.00 87.88 124 LEU A O 1
ATOM 963 N N . SER A 1 125 ? -3.453 5.515 -6.513 1.00 85.44 125 SER A N 1
ATOM 964 C CA . SER A 1 125 ? -3.295 6.921 -6.858 1.00 85.44 125 SER A CA 1
ATOM 965 C C . SER A 1 125 ? -3.723 7.829 -5.715 1.00 85.44 125 SER A C 1
ATOM 967 O O . SER A 1 125 ? -4.271 7.423 -4.689 1.00 85.44 125 SER A O 1
ATOM 969 N N . ARG A 1 126 ? -3.369 9.101 -5.854 1.00 79.25 126 ARG A N 1
ATOM 970 C CA . ARG A 1 126 ? -3.800 10.152 -4.944 1.00 79.25 126 ARG A CA 1
ATOM 971 C C . ARG A 1 126 ? -3.915 11.464 -5.683 1.00 79.25 126 ARG A C 1
ATOM 973 O O . ARG A 1 126 ? -3.273 11.681 -6.713 1.00 79.25 126 ARG A O 1
ATOM 980 N N . ARG A 1 127 ? -4.614 12.412 -5.074 1.00 79.25 127 ARG A N 1
ATOM 981 C CA . ARG A 1 127 ? -4.492 13.810 -5.469 1.00 79.25 127 ARG A CA 1
ATOM 982 C C . ARG A 1 127 ? -3.165 14.365 -4.923 1.00 79.25 127 ARG A C 1
ATOM 984 O O . ARG A 1 127 ? -2.908 14.267 -3.717 1.00 79.25 127 ARG A O 1
ATOM 991 N N . PRO A 1 128 ? -2.288 14.941 -5.763 1.00 75.12 128 PRO A N 1
ATOM 992 C CA . PRO A 1 128 ? -1.046 15.517 -5.284 1.00 75.12 128 PRO A CA 1
ATOM 993 C C . PRO A 1 128 ? -1.332 16.742 -4.400 1.00 75.12 128 PRO A C 1
ATOM 995 O O . PRO A 1 128 ? -2.391 17.368 -4.522 1.00 75.12 128 PRO A O 1
ATOM 998 N N . PRO A 1 129 ? -0.387 17.122 -3.519 1.00 69.50 129 PRO A N 1
ATOM 999 C CA . PRO A 1 129 ? -0.504 18.342 -2.738 1.00 69.50 129 PRO A CA 1
ATOM 1000 C C . PRO A 1 129 ? -0.758 19.543 -3.653 1.00 69.50 129 PRO A C 1
ATOM 1002 O O . PRO A 1 129 ? -0.215 19.602 -4.765 1.00 69.50 129 PRO A O 1
ATOM 1005 N N . PRO A 1 130 ? -1.562 20.513 -3.203 1.00 68.44 130 PRO A N 1
ATOM 1006 C CA . PRO A 1 130 ? -1.904 21.640 -4.038 1.00 68.44 130 PRO A CA 1
ATOM 1007 C C . PRO A 1 130 ? -0.651 22.456 -4.378 1.00 68.44 130 PRO A C 1
ATOM 1009 O O . PRO A 1 130 ? 0.188 22.697 -3.508 1.00 68.44 130 PRO A O 1
ATOM 1012 N N . PRO A 1 131 ? -0.504 22.924 -5.630 1.00 66.75 131 PRO A N 1
ATOM 1013 C CA . PRO A 1 131 ? 0.697 23.644 -6.054 1.00 66.75 131 PRO A CA 1
ATOM 1014 C C . PRO A 1 131 ? 0.857 24.991 -5.332 1.00 66.75 131 PRO A C 1
ATOM 1016 O O . PRO A 1 131 ? 1.953 25.554 -5.309 1.00 66.75 131 PRO A O 1
ATOM 1019 N N . ARG A 1 132 ? -0.237 25.531 -4.774 1.00 69.06 132 ARG A N 1
ATOM 1020 C CA . ARG A 1 132 ? -0.293 26.737 -3.935 1.00 69.06 132 ARG A CA 1
ATOM 1021 C C . ARG A 1 132 ? -1.422 26.594 -2.901 1.00 69.06 132 ARG A C 1
ATOM 1023 O O . ARG A 1 132 ? -2.420 25.949 -3.225 1.00 69.06 132 ARG A O 1
ATOM 1030 N N . PRO A 1 133 ? -1.317 27.220 -1.713 1.00 64.62 133 PRO A N 1
ATOM 1031 C CA . PRO A 1 133 ? -2.417 27.273 -0.748 1.00 64.62 133 PRO A CA 1
ATOM 1032 C C . PRO A 1 133 ? -3.713 27.778 -1.400 1.00 64.62 133 PRO A C 1
ATOM 1034 O O . PRO A 1 133 ? -3.677 28.734 -2.174 1.00 64.62 133 PRO A O 1
ATOM 1037 N N . GLY A 1 134 ? -4.839 27.121 -1.117 1.00 62.31 134 GLY A N 1
ATOM 1038 C CA . GLY A 1 134 ? -6.156 27.489 -1.655 1.00 62.31 134 GLY A CA 1
ATOM 1039 C C . GLY A 1 134 ? -6.433 27.056 -3.102 1.00 62.31 134 GLY A C 1
ATOM 1040 O O . GLY A 1 134 ? -7.500 27.362 -3.621 1.00 62.31 134 GLY A O 1
ATOM 1041 N N . LYS A 1 135 ? -5.509 26.347 -3.767 1.00 63.88 135 LYS A N 1
ATOM 1042 C CA . LYS A 1 135 ? -5.789 25.663 -5.041 1.00 63.88 135 LYS A CA 1
ATOM 1043 C C . LYS A 1 135 ? -5.973 24.172 -4.815 1.00 63.88 135 LYS A C 1
ATOM 1045 O O . LYS A 1 135 ? -5.442 23.639 -3.854 1.00 63.88 135 LYS A O 1
ATOM 1050 N N . VAL A 1 136 ? -6.680 23.501 -5.714 1.00 60.59 136 VAL A N 1
ATOM 1051 C CA . VAL A 1 136 ? -6.761 22.038 -5.761 1.00 60.59 136 VAL A CA 1
ATOM 1052 C C . VAL A 1 136 ? -5.852 21.568 -6.893 1.00 60.59 136 VAL A C 1
ATOM 1054 O O . VAL A 1 136 ? -5.757 22.228 -7.927 1.00 60.59 136 VAL A O 1
ATOM 1057 N N . ALA A 1 137 ? -5.117 20.475 -6.691 1.00 64.50 137 ALA A N 1
ATOM 1058 C CA . ALA A 1 137 ? -4.433 19.840 -7.806 1.00 64.50 137 ALA A CA 1
ATOM 1059 C C . ALA A 1 137 ? -5.449 18.999 -8.590 1.00 64.50 137 ALA A C 1
ATOM 1061 O O . ALA A 1 137 ? -5.980 18.025 -8.069 1.00 64.50 137 ALA A O 1
ATOM 1062 N N . GLU A 1 138 ? 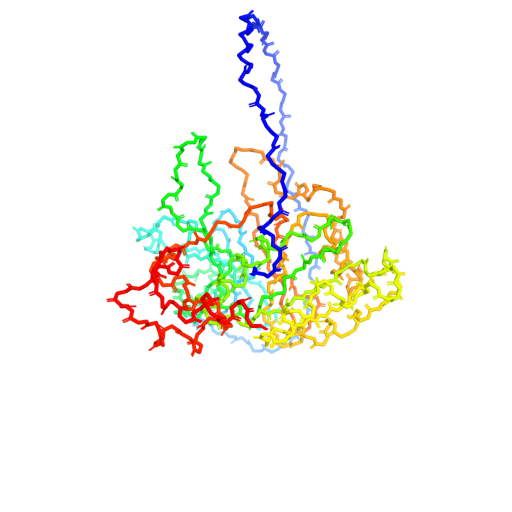-5.722 19.380 -9.832 1.00 68.56 138 GLU A N 1
ATOM 1063 C CA . GLU A 1 138 ? -6.727 18.734 -10.694 1.00 68.56 138 GLU A CA 1
ATOM 1064 C C . GLU A 1 138 ? -6.160 17.559 -11.500 1.00 68.56 138 GLU A C 1
ATOM 1066 O O . GLU A 1 138 ? -6.714 17.170 -12.520 1.00 68.56 138 GLU A O 1
ATOM 1071 N N . ARG A 1 139 ? -5.027 17.000 -11.071 1.00 74.88 139 ARG A N 1
ATOM 1072 C CA . ARG A 1 139 ? -4.408 15.860 -11.746 1.00 74.88 139 ARG A CA 1
ATOM 1073 C C . ARG A 1 139 ? -4.270 14.688 -10.803 1.00 74.88 139 ARG A C 1
ATOM 1075 O O . ARG A 1 139 ? -3.978 14.889 -9.623 1.00 74.88 139 ARG A O 1
ATOM 1082 N N . GLU A 1 140 ? -4.427 13.500 -11.353 1.00 79.31 140 GLU A N 1
ATOM 1083 C CA . GLU A 1 140 ? -4.085 12.265 -10.678 1.00 79.31 140 GLU A CA 1
ATOM 1084 C C . GLU A 1 140 ? -2.574 12.225 -10.455 1.00 79.31 140 GLU A C 1
ATOM 1086 O O . GLU A 1 140 ? -1.795 12.698 -11.284 1.00 79.31 140 GLU A O 1
ATOM 1091 N N . GLN A 1 141 ? -2.145 11.692 -9.319 1.00 79.50 141 GLN A N 1
ATOM 1092 C CA . GLN A 1 141 ? -0.775 11.246 -9.138 1.00 79.50 141 GLN A CA 1
ATOM 1093 C C . GLN A 1 141 ? -0.807 9.749 -8.867 1.00 79.50 141 GLN A C 1
ATOM 1095 O O . GLN A 1 141 ? -1.102 9.323 -7.749 1.00 79.50 141 GLN A O 1
ATOM 1100 N N . VAL A 1 142 ? -0.457 8.967 -9.883 1.00 83.50 142 VAL A N 1
ATOM 1101 C CA . VAL A 1 142 ? -0.295 7.522 -9.743 1.00 83.50 142 VAL A CA 1
ATOM 1102 C C . VAL A 1 142 ? 0.988 7.241 -8.961 1.00 83.50 142 VAL A C 1
ATOM 1104 O O . VAL A 1 142 ? 2.074 7.680 -9.344 1.00 83.50 142 VAL A O 1
ATOM 1107 N N . ILE A 1 143 ? 0.867 6.538 -7.836 1.00 83.94 143 ILE A N 1
ATOM 1108 C CA . ILE A 1 143 ? 2.005 6.173 -6.983 1.00 83.94 143 ILE A CA 1
ATOM 1109 C C . ILE A 1 143 ? 2.649 4.888 -7.510 1.00 83.94 143 ILE A C 1
ATOM 1111 O O . ILE A 1 143 ? 3.869 4.819 -7.661 1.00 83.94 143 ILE A O 1
ATOM 1115 N N . ILE A 1 144 ? 1.815 3.889 -7.798 1.00 89.56 144 ILE A N 1
ATOM 1116 C CA . ILE A 1 144 ? 2.196 2.574 -8.315 1.00 89.56 144 ILE A CA 1
ATOM 1117 C C . ILE A 1 144 ? 1.034 1.984 -9.125 1.00 89.56 144 ILE A C 1
ATOM 1119 O O . ILE A 1 144 ? -0.135 2.233 -8.823 1.00 89.56 144 ILE A O 1
ATOM 1123 N N . ALA A 1 145 ? 1.364 1.189 -10.138 1.00 92.25 145 ALA A N 1
ATOM 1124 C CA . ALA A 1 145 ? 0.408 0.380 -10.879 1.00 92.25 145 ALA A CA 1
ATOM 1125 C C . ALA A 1 145 ? 0.511 -1.099 -10.491 1.00 92.25 145 ALA A C 1
ATOM 1127 O O . ALA A 1 145 ? 1.587 -1.592 -10.162 1.00 92.25 145 ALA A O 1
ATOM 1128 N N . ASN A 1 146 ? -0.614 -1.806 -10.564 1.00 93.94 146 ASN A N 1
ATOM 1129 C CA . ASN A 1 146 ? -0.740 -3.238 -10.298 1.00 93.94 146 ASN A CA 1
ATOM 1130 C C . ASN A 1 146 ? -0.140 -3.710 -8.954 1.00 93.94 146 ASN A C 1
ATOM 1132 O O . ASN A 1 146 ? 0.553 -4.731 -8.949 1.00 93.94 146 ASN A O 1
ATOM 1136 N N . PRO A 1 147 ? -0.339 -3.002 -7.822 1.00 95.50 147 PRO A N 1
ATOM 1137 C CA . PRO A 1 147 ? -0.001 -3.594 -6.536 1.00 95.50 147 PRO A CA 1
ATOM 1138 C C . PRO A 1 147 ? -0.960 -4.753 -6.223 1.00 95.50 147 PRO A C 1
ATOM 1140 O O . PRO A 1 147 ? -2.154 -4.661 -6.488 1.00 95.50 147 PRO A O 1
ATOM 1143 N N . ASP A 1 148 ? -0.443 -5.823 -5.625 1.00 96.75 148 ASP A N 1
ATOM 1144 C CA . ASP A 1 148 ? -1.247 -6.953 -5.140 1.00 96.75 148 ASP A CA 1
ATOM 1145 C C . ASP A 1 148 ? -1.845 -6.674 -3.753 1.00 96.75 148 ASP A C 1
ATOM 1147 O O . ASP A 1 148 ? -2.808 -7.318 -3.343 1.00 96.75 148 ASP A O 1
ATOM 1151 N N . GLN A 1 149 ? -1.233 -5.761 -2.990 1.00 96.31 149 GLN A N 1
ATOM 1152 C CA . GLN A 1 149 ? -1.689 -5.365 -1.656 1.00 96.31 149 GLN A CA 1
ATOM 1153 C C . GLN A 1 149 ? -1.079 -4.033 -1.203 1.00 96.31 149 GLN A C 1
ATOM 1155 O O . GLN A 1 149 ? 0.011 -3.633 -1.634 1.00 96.31 149 GLN A O 1
ATOM 1160 N N . VAL A 1 150 ? -1.745 -3.392 -0.245 1.00 95.81 150 VAL A N 1
ATOM 1161 C CA . VAL A 1 150 ? -1.269 -2.183 0.431 1.00 95.81 150 VAL A CA 1
ATOM 1162 C C . VAL A 1 150 ? -1.036 -2.484 1.910 1.00 95.81 150 VAL A C 1
ATOM 1164 O O . VAL A 1 150 ? -1.946 -2.857 2.645 1.00 95.81 150 VAL A O 1
ATOM 1167 N N . ILE A 1 151 ? 0.206 -2.306 2.354 1.00 96.69 151 ILE A N 1
ATOM 1168 C CA . ILE A 1 151 ? 0.630 -2.439 3.745 1.00 96.69 151 ILE A CA 1
ATOM 1169 C C . ILE A 1 151 ? 0.628 -1.049 4.382 1.00 96.69 151 ILE A C 1
ATOM 1171 O O . ILE A 1 151 ? 1.509 -0.218 4.134 1.00 96.69 151 ILE A O 1
ATOM 1175 N N . ILE A 1 152 ? -0.380 -0.791 5.206 1.00 95.38 152 ILE A N 1
ATOM 1176 C CA . ILE A 1 152 ? -0.619 0.502 5.833 1.00 95.38 152 ILE A CA 1
ATOM 1177 C C . ILE A 1 152 ? 0.002 0.490 7.231 1.00 95.38 152 ILE A C 1
ATOM 1179 O O . ILE A 1 152 ? -0.553 -0.058 8.181 1.00 95.38 152 ILE A O 1
ATOM 1183 N N . VAL A 1 153 ? 1.175 1.102 7.363 1.00 94.81 153 VAL A N 1
ATOM 1184 C CA . VAL A 1 153 ? 1.959 1.114 8.599 1.00 94.81 153 VAL A CA 1
ATOM 1185 C C . VAL A 1 153 ? 1.594 2.325 9.454 1.00 94.81 153 VAL A C 1
ATOM 1187 O O . VAL A 1 153 ? 1.766 3.474 9.041 1.00 94.81 153 VAL A O 1
ATOM 1190 N N . PHE A 1 154 ? 1.179 2.074 10.689 1.00 93.88 154 PHE A N 1
ATOM 1191 C CA . PHE A 1 154 ? 0.947 3.083 11.719 1.00 93.88 154 PHE A CA 1
ATOM 1192 C C . PHE A 1 154 ? 1.724 2.751 12.990 1.00 93.88 154 PHE A C 1
ATOM 1194 O O . PHE A 1 154 ? 2.199 1.636 13.168 1.00 93.88 154 PHE A O 1
ATOM 1201 N N . SER A 1 155 ? 1.866 3.727 13.884 1.00 91.94 155 SER A N 1
ATOM 1202 C CA . SER A 1 155 ? 2.185 3.452 15.285 1.00 91.94 155 SER A CA 1
ATOM 1203 C C . SER A 1 155 ? 0.990 3.833 16.143 1.00 91.94 155 SER A C 1
ATOM 1205 O O . SER A 1 155 ? 0.189 4.686 15.762 1.00 91.94 155 SER A O 1
ATOM 1207 N N . LEU A 1 156 ? 0.870 3.179 17.292 1.00 89.00 156 LEU A N 1
ATOM 1208 C CA . LEU A 1 156 ? -0.189 3.448 18.257 1.00 89.00 156 LEU A CA 1
ATOM 1209 C C . LEU A 1 156 ? 0.186 4.566 19.237 1.00 89.00 156 LEU A C 1
ATOM 1211 O O . LEU A 1 156 ? -0.700 5.232 19.764 1.00 89.00 156 LEU A O 1
ATOM 1215 N N . ARG A 1 157 ? 1.488 4.818 19.443 1.00 86.38 157 ARG A N 1
ATOM 1216 C CA . ARG A 1 157 ? 1.973 5.774 20.453 1.00 86.38 157 ARG A CA 1
ATOM 1217 C C . ARG A 1 157 ? 2.894 6.858 19.908 1.00 86.38 157 ARG A C 1
ATOM 1219 O O . ARG A 1 157 ? 2.775 8.008 20.320 1.00 86.38 157 ARG A O 1
ATOM 1226 N N . SER A 1 158 ? 3.828 6.524 19.015 1.00 85.50 158 SER A N 1
ATOM 1227 C CA . SER A 1 158 ? 4.816 7.492 18.521 1.00 85.50 158 SER A CA 1
ATOM 1228 C C . SER A 1 158 ? 5.097 7.323 17.020 1.00 85.50 158 SER A C 1
ATOM 1230 O O . SER A 1 158 ? 5.957 6.514 16.639 1.00 85.50 158 SER A O 1
ATOM 1232 N N . PRO A 1 159 ? 4.405 8.086 16.148 1.00 88.00 159 PRO A N 1
ATOM 1233 C CA . PRO A 1 159 ? 3.309 9.020 16.464 1.00 88.00 159 PRO A CA 1
ATOM 1234 C C . PRO A 1 159 ? 2.032 8.300 16.950 1.00 88.00 159 PRO A C 1
ATOM 1236 O O . PRO A 1 159 ? 1.900 7.102 16.696 1.00 88.00 159 PRO A O 1
ATOM 1239 N N . PRO A 1 160 ? 1.104 8.994 17.640 1.00 88.94 160 PRO A N 1
ATOM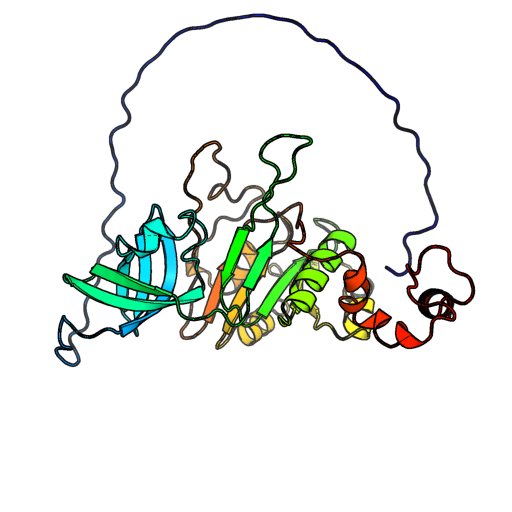 1240 C CA . PRO A 1 160 ? -0.185 8.414 18.011 1.00 88.94 160 PRO A CA 1
ATOM 1241 C C . PRO A 1 160 ? -1.006 8.049 16.768 1.00 88.94 160 PRO A C 1
ATOM 1243 O O . PRO A 1 160 ? -0.863 8.674 15.709 1.00 88.94 160 PRO A O 1
ATOM 1246 N N . LEU A 1 161 ? -1.880 7.049 16.909 1.00 90.50 161 LEU A N 1
ATOM 1247 C CA . LEU A 1 161 ? -2.749 6.600 15.824 1.00 90.50 161 LEU A CA 1
ATOM 1248 C C . LEU A 1 161 ? -3.669 7.740 15.367 1.00 90.50 161 LEU A C 1
ATOM 1250 O O . LEU A 1 161 ? -4.433 8.297 16.151 1.00 90.50 161 LEU A O 1
ATOM 1254 N N . ASN A 1 162 ? -3.622 8.057 14.073 1.00 91.12 162 ASN A N 1
ATOM 1255 C CA . ASN A 1 162 ? -4.575 8.954 13.430 1.00 91.12 162 ASN A CA 1
ATOM 1256 C C . ASN A 1 162 ? -5.560 8.111 12.615 1.00 91.12 162 ASN A C 1
ATOM 1258 O O . ASN A 1 162 ? -5.276 7.762 11.468 1.00 91.12 162 ASN A O 1
ATOM 1262 N N . THR A 1 163 ? -6.698 7.785 13.226 1.00 91.12 163 THR A N 1
ATOM 1263 C CA . THR A 1 163 ? -7.758 6.968 12.618 1.00 91.12 163 THR A CA 1
ATOM 1264 C C . THR A 1 163 ? -8.315 7.605 11.352 1.00 91.12 163 THR A C 1
ATOM 1266 O O . THR A 1 163 ? -8.450 6.924 10.349 1.00 91.12 163 THR A O 1
ATOM 1269 N N . PHE A 1 164 ? -8.498 8.927 11.325 1.00 90.62 164 PHE A N 1
ATOM 1270 C CA . PHE A 1 164 ? -8.960 9.628 10.124 1.00 90.62 164 PHE A CA 1
ATOM 1271 C C . PHE A 1 164 ? -8.021 9.430 8.925 1.00 90.62 164 PHE A C 1
ATOM 1273 O O . PHE A 1 164 ? -8.467 9.295 7.788 1.00 90.62 164 PHE A O 1
ATOM 1280 N N . LEU A 1 165 ? -6.705 9.418 9.148 1.00 90.88 165 LEU A N 1
ATOM 1281 C CA . LEU A 1 165 ? -5.752 9.150 8.074 1.00 90.88 165 LEU A CA 1
ATOM 1282 C C . LEU A 1 165 ? -5.735 7.667 7.679 1.00 90.88 165 LEU A C 1
ATOM 1284 O O . LEU A 1 165 ? -5.582 7.380 6.495 1.00 90.88 165 LEU A O 1
ATOM 1288 N N . LEU A 1 166 ? -5.886 6.752 8.641 1.00 93.75 166 LEU A N 1
ATOM 1289 C CA . LEU A 1 166 ? -6.004 5.316 8.382 1.00 93.75 166 LEU A CA 1
ATOM 1290 C C . LEU A 1 166 ? -7.243 5.012 7.528 1.00 93.75 166 LEU A C 1
ATOM 1292 O O . LEU A 1 166 ? -7.088 4.438 6.454 1.00 93.75 166 LEU A O 1
ATOM 1296 N N . ASP A 1 167 ? -8.417 5.503 7.926 1.00 93.38 167 ASP A N 1
ATOM 1297 C CA . ASP A 1 167 ? -9.682 5.359 7.194 1.00 93.38 167 ASP A CA 1
ATOM 1298 C C . ASP A 1 167 ? -9.543 5.835 5.743 1.00 93.38 167 ASP A C 1
ATOM 1300 O O . ASP A 1 167 ? -10.024 5.193 4.818 1.00 93.38 167 ASP A O 1
ATOM 1304 N N . ARG A 1 168 ? -8.807 6.926 5.503 1.00 91.94 168 ARG A N 1
ATOM 1305 C CA . ARG A 1 168 ? -8.561 7.424 4.140 1.00 91.94 168 ARG A CA 1
ATOM 1306 C C . ARG A 1 168 ? -7.671 6.513 3.303 1.00 91.94 168 ARG A C 1
ATOM 1308 O O . ARG A 1 168 ? -7.852 6.475 2.091 1.00 91.94 168 ARG A O 1
ATOM 1315 N N . TYR A 1 169 ? -6.708 5.814 3.901 1.00 91.88 169 TYR A N 1
ATOM 1316 C CA . TYR A 1 169 ? -5.973 4.782 3.169 1.00 91.88 169 TYR A CA 1
ATOM 1317 C C . TYR A 1 169 ? -6.880 3.596 2.854 1.00 91.88 169 TYR A C 1
ATOM 1319 O O . TYR A 1 169 ? -6.845 3.109 1.731 1.00 91.88 169 TYR A O 1
ATOM 1327 N N . LEU A 1 170 ? -7.696 3.163 3.818 1.00 94.56 170 LEU A N 1
ATOM 1328 C CA . LEU A 1 170 ? -8.606 2.030 3.650 1.00 94.56 170 LEU A CA 1
ATOM 1329 C C . LEU A 1 170 ? -9.644 2.307 2.562 1.00 94.56 170 LEU A C 1
ATOM 1331 O O . LEU A 1 170 ? -9.749 1.525 1.630 1.00 94.56 170 LEU A O 1
ATOM 1335 N N . VAL A 1 171 ? -10.289 3.474 2.589 1.00 93.94 171 VAL A N 1
ATOM 1336 C CA . VAL A 1 171 ? -11.219 3.921 1.540 1.00 93.94 171 VAL A CA 1
ATOM 1337 C C . VAL A 1 171 ? -10.555 3.931 0.162 1.00 93.94 171 VAL A C 1
ATOM 1339 O O . VAL A 1 171 ? -11.161 3.497 -0.810 1.00 93.94 171 VAL A O 1
ATOM 1342 N N . ALA A 1 172 ? -9.308 4.402 0.060 1.00 90.56 172 ALA A N 1
ATOM 1343 C CA . ALA A 1 172 ? -8.584 4.384 -1.211 1.00 90.56 172 ALA A CA 1
ATOM 1344 C C . ALA A 1 172 ? -8.278 2.963 -1.700 1.00 90.56 172 ALA A C 1
ATOM 1346 O O . ALA A 1 172 ? -8.239 2.730 -2.901 1.00 90.56 172 ALA A O 1
ATOM 1347 N N . CYS A 1 173 ? -8.046 2.027 -0.778 1.00 93.19 173 CYS A N 1
ATOM 1348 C CA . CYS A 1 173 ? -7.847 0.625 -1.120 1.00 93.19 173 CYS A CA 1
ATOM 1349 C C . CYS A 1 173 ? -9.168 -0.026 -1.547 1.00 93.19 173 CYS A C 1
ATOM 1351 O O . CYS A 1 173 ? -9.200 -0.681 -2.578 1.00 93.19 173 CYS A O 1
ATOM 1353 N N . GLU A 1 174 ? -10.258 0.204 -0.813 1.00 94.56 174 GLU A N 1
ATOM 1354 C CA . GLU A 1 174 ? -11.594 -0.317 -1.130 1.00 94.56 174 GLU A CA 1
ATOM 1355 C C . GLU A 1 174 ? -12.118 0.205 -2.475 1.00 94.56 174 GLU A C 1
ATOM 1357 O O . GLU A 1 174 ? -12.704 -0.562 -3.232 1.00 94.56 174 GLU A O 1
ATOM 1362 N N . ALA A 1 175 ? -11.867 1.477 -2.806 1.00 91.12 175 ALA A N 1
ATOM 1363 C CA . ALA A 1 175 ? -12.245 2.061 -4.095 1.00 91.12 175 ALA A CA 1
ATOM 1364 C C . ALA A 1 175 ? -11.546 1.409 -5.299 1.00 91.12 175 ALA A C 1
ATOM 1366 O O . ALA A 1 175 ? -12.104 1.377 -6.390 1.00 91.12 175 ALA A O 1
ATOM 1367 N N . GLU A 1 176 ? -10.345 0.871 -5.088 1.00 90.19 176 GLU A N 1
ATOM 1368 C CA . GLU A 1 176 ? -9.524 0.209 -6.110 1.00 90.19 176 GLU A CA 1
ATOM 1369 C C . GLU A 1 176 ? -9.530 -1.322 -5.952 1.00 90.19 176 GLU A C 1
ATOM 1371 O O . GLU A 1 176 ? -8.734 -2.015 -6.584 1.00 90.19 176 GLU A O 1
ATOM 1376 N N . GLU A 1 177 ? -10.392 -1.851 -5.073 1.00 93.12 177 GLU A N 1
ATOM 1377 C CA . GLU A 1 177 ? -10.481 -3.274 -4.713 1.00 93.12 177 GLU A CA 1
ATOM 1378 C C . GLU A 1 177 ? -9.124 -3.892 -4.306 1.00 93.12 177 GLU A C 1
ATOM 1380 O O . GLU A 1 177 ? -8.846 -5.077 -4.511 1.00 93.12 177 GLU A O 1
ATOM 1385 N N . LEU A 1 178 ? -8.252 -3.079 -3.704 1.00 94.50 178 LEU A N 1
ATOM 1386 C CA . LEU A 1 178 ? -6.920 -3.470 -3.264 1.00 94.50 178 LEU A CA 1
ATOM 1387 C C . LEU A 1 178 ? -6.952 -4.062 -1.848 1.00 94.50 178 LEU A C 1
ATOM 1389 O O . LEU A 1 178 ? -7.390 -3.389 -0.912 1.00 94.50 178 LEU A O 1
ATOM 1393 N N . PRO A 1 179 ? -6.392 -5.267 -1.624 1.00 96.25 179 PRO A N 1
ATOM 1394 C CA . PRO A 1 179 ? -6.260 -5.822 -0.283 1.00 96.25 179 PRO A CA 1
ATOM 1395 C C . PRO A 1 179 ? -5.415 -4.922 0.629 1.00 96.25 179 PRO A C 1
ATOM 1397 O O . PRO A 1 179 ? -4.209 -4.748 0.417 1.00 96.25 179 PRO A O 1
ATOM 1400 N N . ALA A 1 180 ? -6.039 -4.380 1.674 1.00 96.44 180 ALA A N 1
ATOM 1401 C CA . ALA A 1 180 ? -5.378 -3.570 2.688 1.00 96.44 180 ALA A CA 1
ATOM 1402 C C . ALA A 1 180 ? -5.001 -4.411 3.916 1.00 96.44 180 ALA A C 1
ATOM 1404 O O . ALA A 1 180 ? -5.813 -5.164 4.457 1.00 96.44 180 ALA A O 1
ATOM 1405 N N . ILE A 1 181 ? -3.762 -4.260 4.386 1.00 97.69 181 ILE A N 1
ATOM 1406 C CA . ILE A 1 181 ? -3.275 -4.870 5.626 1.00 97.69 181 ILE A CA 1
ATOM 1407 C C . ILE A 1 181 ? -2.741 -3.763 6.523 1.00 97.69 181 ILE A C 1
ATOM 1409 O O . ILE A 1 181 ? -1.850 -3.007 6.132 1.00 97.69 181 ILE A O 1
ATOM 1413 N N . ILE A 1 182 ? -3.259 -3.685 7.744 1.00 97.50 182 ILE A N 1
ATOM 1414 C CA . ILE A 1 182 ? -2.841 -2.691 8.729 1.00 97.50 182 ILE A CA 1
ATOM 1415 C C . ILE A 1 182 ? -1.666 -3.263 9.518 1.00 97.50 182 ILE A C 1
ATOM 1417 O O . ILE A 1 182 ? -1.754 -4.351 10.079 1.00 97.50 182 ILE A O 1
ATOM 1421 N N . VAL A 1 183 ? -0.560 -2.525 9.593 1.00 96.81 183 VAL A N 1
ATOM 1422 C CA . VAL A 1 183 ? 0.599 -2.882 10.418 1.00 96.81 183 VAL A CA 1
ATOM 1423 C C . VAL A 1 183 ? 0.743 -1.867 11.543 1.00 96.81 183 VAL A C 1
ATOM 1425 O O . VAL A 1 183 ? 1.121 -0.717 11.312 1.00 96.81 183 VAL A O 1
ATOM 1428 N N . ALA A 1 184 ? 0.463 -2.291 12.771 1.00 95.50 184 ALA A N 1
ATOM 1429 C CA . ALA A 1 184 ? 0.699 -1.506 13.974 1.00 95.50 184 ALA A CA 1
ATOM 1430 C C . ALA A 1 184 ? 2.125 -1.735 14.462 1.00 95.50 184 ALA A C 1
ATOM 1432 O O . ALA A 1 184 ? 2.417 -2.722 15.129 1.00 95.50 184 ALA A O 1
ATOM 1433 N N . ASN A 1 185 ? 3.021 -0.815 14.127 1.00 94.81 185 ASN A N 1
ATOM 1434 C CA . ASN A 1 185 ? 4.420 -0.885 14.502 1.00 94.81 185 ASN A CA 1
ATOM 1435 C C . ASN A 1 185 ? 4.711 -0.194 15.846 1.00 94.81 185 ASN A C 1
ATOM 1437 O O . ASN A 1 185 ? 3.999 0.715 16.291 1.00 94.81 185 ASN A O 1
ATOM 1441 N N . LYS A 1 186 ? 5.852 -0.568 16.432 1.00 93.19 186 LYS A N 1
ATOM 1442 C CA . LYS A 1 186 ? 6.367 -0.085 17.722 1.00 93.19 186 LYS A CA 1
ATOM 1443 C C . LYS A 1 186 ? 5.491 -0.484 18.910 1.00 93.19 186 LYS A C 1
ATOM 1445 O O . LYS A 1 186 ? 5.284 0.307 19.831 1.00 93.19 186 LYS A O 1
ATOM 1450 N N . VAL A 1 187 ? 4.946 -1.700 18.887 1.00 92.50 187 VAL A N 1
ATOM 1451 C CA . VAL A 1 187 ? 4.103 -2.205 19.989 1.00 92.50 187 VAL A CA 1
ATOM 1452 C C . VAL A 1 187 ? 4.879 -2.445 21.282 1.00 92.50 187 VAL A C 1
ATOM 1454 O O . VAL A 1 187 ? 4.272 -2.571 22.338 1.00 92.50 187 VAL A O 1
ATOM 1457 N N . ASP A 1 188 ? 6.212 -2.429 21.225 1.00 91.69 188 ASP A N 1
ATOM 1458 C CA . ASP A 1 188 ? 7.093 -2.368 22.396 1.00 91.69 188 ASP A CA 1
ATOM 1459 C C . ASP A 1 188 ? 6.877 -1.112 23.255 1.00 91.69 188 ASP A C 1
ATOM 1461 O O . ASP A 1 188 ? 7.199 -1.115 24.439 1.00 91.69 188 ASP A O 1
ATOM 1465 N N . LEU A 1 189 ? 6.296 -0.048 22.690 1.00 88.62 189 LEU A N 1
ATOM 1466 C CA . LEU A 1 189 ? 5.989 1.184 23.417 1.00 88.62 189 LEU A CA 1
ATOM 1467 C C . LEU A 1 189 ? 4.666 1.120 24.198 1.00 88.62 189 LEU A C 1
ATOM 1469 O O . LEU A 1 189 ? 4.311 2.104 24.856 1.00 88.62 189 LEU A O 1
ATOM 1473 N N . LEU A 1 190 ? 3.918 0.019 24.101 1.00 86.56 190 LEU A N 1
ATOM 1474 C CA . LEU A 1 190 ? 2.632 -0.169 24.769 1.00 86.56 190 LEU A CA 1
ATOM 1475 C C . LEU A 1 190 ? 2.716 -1.239 25.869 1.00 86.56 190 LEU A C 1
ATOM 1477 O O . LEU A 1 190 ? 3.378 -2.263 25.672 1.00 86.56 190 LEU A O 1
ATOM 1481 N N . PRO A 1 191 ? 2.002 -1.052 26.994 1.00 84.06 191 PRO A N 1
ATOM 1482 C CA . PRO A 1 191 ? 1.693 -2.137 27.923 1.00 84.06 191 PRO A CA 1
ATOM 1483 C C . PRO A 1 191 ? 0.968 -3.286 27.212 1.00 84.06 191 PRO A C 1
ATOM 1485 O O . PRO A 1 191 ? 0.259 -3.064 26.228 1.00 84.06 191 PRO A O 1
ATOM 1488 N N . ALA A 1 192 ? 1.124 -4.516 27.705 1.00 78.62 192 ALA A N 1
ATOM 1489 C CA . ALA A 1 192 ? 0.565 -5.709 27.065 1.00 78.62 192 ALA A CA 1
ATOM 1490 C C . ALA A 1 192 ? -0.967 -5.637 26.918 1.00 78.62 192 ALA A C 1
ATOM 1492 O O . ALA A 1 192 ? -1.513 -6.070 25.905 1.00 78.62 192 ALA A O 1
ATOM 1493 N N . GLU A 1 193 ? -1.638 -5.034 27.895 1.00 76.19 193 GLU A N 1
ATOM 1494 C CA . GLU A 1 193 ? -3.090 -4.881 27.976 1.00 76.19 193 GLU A CA 1
ATOM 1495 C C . GLU A 1 193 ? -3.645 -3.886 26.939 1.00 76.19 193 GLU A C 1
ATOM 1497 O O . GLU A 1 193 ? -4.811 -3.971 26.555 1.00 76.19 193 GLU A O 1
ATOM 1502 N N . GLU A 1 194 ? -2.807 -2.965 26.453 1.00 76.31 194 GLU A N 1
ATOM 1503 C CA . GLU A 1 194 ? -3.178 -1.901 25.511 1.00 76.31 194 GLU A CA 1
ATOM 1504 C C . GLU A 1 194 ? -2.823 -2.236 24.055 1.00 76.31 194 GLU A C 1
ATOM 1506 O O . GLU A 1 194 ? -3.191 -1.494 23.144 1.00 76.31 194 GLU A O 1
ATOM 1511 N N . LYS A 1 195 ? -2.109 -3.343 23.799 1.00 71.81 195 LYS A N 1
ATOM 1512 C CA . LYS A 1 195 ? -1.586 -3.658 22.458 1.00 71.81 195 LYS A CA 1
ATOM 1513 C C . LYS A 1 195 ? -2.683 -3.819 21.406 1.00 71.81 195 LYS A C 1
ATOM 1515 O O . LYS A 1 195 ? -2.518 -3.326 20.295 1.00 71.81 195 LYS A O 1
ATOM 1520 N N . THR A 1 196 ? -3.787 -4.490 21.733 1.00 68.00 196 THR A N 1
ATOM 1521 C CA . THR A 1 196 ? -4.810 -4.878 20.744 1.00 68.00 196 THR A CA 1
ATOM 1522 C C . THR A 1 196 ? -6.003 -3.928 20.683 1.00 68.00 196 THR A C 1
ATOM 1524 O O . THR A 1 196 ? -6.588 -3.739 19.617 1.00 68.00 196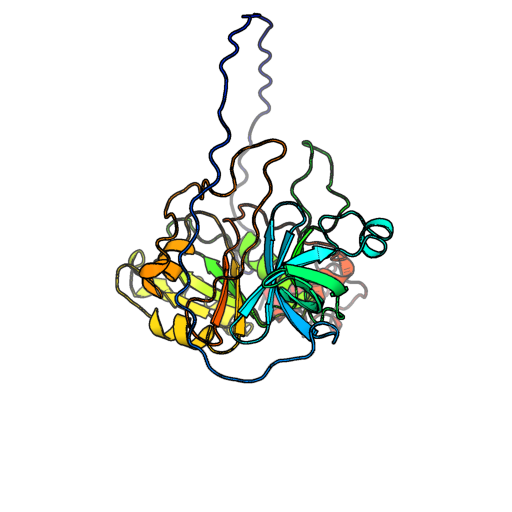 THR A O 1
ATOM 1527 N N . GLN A 1 197 ? -6.333 -3.266 21.795 1.00 73.88 197 GLN A N 1
ATOM 1528 C CA . GLN A 1 197 ? -7.540 -2.441 21.914 1.00 73.88 197 GLN A CA 1
ATOM 1529 C C . GLN A 1 197 ? -7.706 -1.375 20.811 1.00 73.88 197 GLN A C 1
ATOM 1531 O O . GLN A 1 197 ? -8.819 -1.255 20.300 1.00 73.88 197 GLN A O 1
ATOM 1536 N N . PRO A 1 198 ? -6.661 -0.637 20.376 1.00 73.81 198 PRO A N 1
ATOM 1537 C CA . PRO A 1 198 ? -6.850 0.483 19.451 1.00 73.81 198 PRO A CA 1
ATOM 1538 C C . PRO A 1 198 ? -7.275 0.097 18.030 1.00 73.81 198 PRO A C 1
ATOM 1540 O O . PRO A 1 198 ? -7.806 0.944 17.315 1.00 73.81 198 PRO A O 1
ATOM 1543 N N . LEU A 1 199 ? -7.010 -1.141 17.596 1.00 88.06 199 LEU A N 1
ATOM 1544 C CA . LEU A 1 199 ? -7.298 -1.589 16.226 1.00 88.06 199 LEU A CA 1
ATOM 1545 C C . LEU A 1 199 ? -8.299 -2.739 16.137 1.00 88.06 199 LEU A C 1
ATOM 1547 O O . LEU A 1 199 ? -8.653 -3.134 15.030 1.00 88.06 199 LEU A O 1
ATOM 1551 N N . ARG A 1 200 ? -8.812 -3.208 17.276 1.00 90.06 200 ARG A N 1
ATOM 1552 C CA . ARG A 1 200 ? -9.805 -4.280 17.347 1.00 90.06 200 ARG A CA 1
ATOM 1553 C C . ARG A 1 200 ? -11.027 -4.024 16.458 1.00 90.06 200 ARG A C 1
ATOM 1555 O O . ARG A 1 200 ? -11.487 -4.934 15.784 1.00 90.06 200 ARG A O 1
ATOM 1562 N N . LEU A 1 201 ? -11.497 -2.775 16.396 1.00 90.56 201 LEU A N 1
ATOM 1563 C CA . LEU A 1 201 ? -12.596 -2.384 15.507 1.00 90.56 201 LEU A CA 1
ATOM 1564 C C . LEU A 1 201 ? -12.294 -2.728 14.041 1.00 90.56 201 LEU A C 1
ATOM 1566 O O . LEU A 1 201 ? -13.160 -3.237 13.343 1.00 90.56 201 LEU A O 1
ATOM 1570 N N . TYR A 1 202 ? -11.067 -2.478 13.575 1.00 94.94 202 TYR A N 1
ATOM 1571 C CA . TYR A 1 202 ? -10.687 -2.769 12.192 1.00 94.94 202 TYR A CA 1
ATOM 1572 C C . TYR A 1 202 ? -10.642 -4.278 11.923 1.00 94.94 202 TYR A C 1
ATOM 1574 O O . TYR A 1 202 ? -11.001 -4.708 10.832 1.00 94.94 202 TYR A O 1
ATOM 1582 N N . GLU A 1 203 ? -10.244 -5.080 12.914 1.00 94.38 203 GLU A N 1
ATOM 1583 C CA . GLU A 1 203 ? -10.302 -6.544 12.824 1.00 94.38 203 GLU A CA 1
ATOM 1584 C C . GLU A 1 203 ? -11.752 -7.042 12.734 1.00 94.38 203 GLU A C 1
ATOM 1586 O O . GLU A 1 203 ? -12.065 -7.881 11.892 1.00 94.38 203 GLU A O 1
ATOM 1591 N N . GLU A 1 204 ? -12.649 -6.494 13.561 1.00 93.31 204 GLU A N 1
ATOM 1592 C CA . GLU A 1 204 ? -14.072 -6.863 13.611 1.00 93.31 204 GLU A CA 1
ATOM 1593 C C . GLU A 1 204 ? -14.817 -6.531 12.309 1.00 93.31 204 GLU A C 1
ATOM 1595 O O . GLU A 1 204 ? -15.688 -7.293 11.890 1.00 93.31 204 GLU A O 1
ATOM 1600 N N . ILE A 1 205 ? -14.434 -5.447 11.627 1.00 93.81 205 ILE A N 1
ATOM 1601 C CA . ILE A 1 205 ? -14.987 -5.070 10.313 1.00 93.81 205 ILE A CA 1
ATOM 1602 C C . ILE A 1 205 ? -14.274 -5.764 9.135 1.00 93.81 205 ILE A C 1
ATOM 1604 O O . ILE A 1 205 ? -14.601 -5.502 7.979 1.00 93.81 205 ILE A O 1
ATOM 1608 N N . GLY A 1 206 ? -13.331 -6.675 9.412 1.00 94.38 206 GLY A N 1
ATOM 1609 C CA . GLY A 1 206 ? -12.758 -7.600 8.430 1.00 94.38 206 GLY A CA 1
ATOM 1610 C C . GLY A 1 206 ? -11.357 -7.265 7.914 1.00 94.38 206 GLY A C 1
ATOM 1611 O O . GLY A 1 206 ? -10.834 -8.006 7.078 1.00 94.38 206 GLY A O 1
ATOM 1612 N N . TYR A 1 207 ? -10.707 -6.203 8.399 1.00 96.62 207 TYR A N 1
ATOM 1613 C CA . TYR A 1 207 ? -9.327 -5.907 8.016 1.00 96.62 207 TYR A CA 1
ATOM 1614 C C . TYR A 1 207 ? -8.332 -6.792 8.759 1.00 96.62 207 TYR A C 1
ATOM 1616 O O . TYR A 1 207 ? -8.426 -7.036 9.960 1.00 96.62 207 TYR A O 1
ATOM 1624 N N . ARG A 1 208 ? -7.285 -7.217 8.050 1.00 96.12 208 ARG A N 1
ATOM 1625 C CA . ARG A 1 208 ? -6.157 -7.902 8.679 1.00 96.12 208 ARG A CA 1
ATOM 1626 C C . ARG A 1 208 ? -5.259 -6.888 9.383 1.00 96.12 208 ARG A C 1
ATOM 1628 O O . ARG A 1 208 ? -4.720 -5.990 8.733 1.00 96.12 208 ARG A O 1
ATOM 1635 N N . VAL A 1 209 ? -5.022 -7.093 10.676 1.00 95.94 209 VAL A N 1
ATOM 1636 C CA . VAL A 1 209 ? -4.079 -6.303 11.476 1.00 95.94 209 VAL A CA 1
ATOM 1637 C C . VAL A 1 209 ? -2.871 -7.159 11.858 1.00 95.94 209 VAL A C 1
ATOM 1639 O O . VAL A 1 209 ? -2.997 -8.331 12.209 1.00 95.94 209 VAL A O 1
ATOM 1642 N N . LEU A 1 210 ? -1.672 -6.586 11.761 1.00 95.69 210 LEU A N 1
ATOM 1643 C CA . LEU A 1 210 ? -0.429 -7.188 12.228 1.00 95.69 210 LEU A CA 1
ATOM 1644 C C . LEU A 1 210 ? 0.280 -6.235 13.191 1.00 95.69 210 LEU A C 1
ATOM 1646 O O . LEU A 1 210 ? 0.669 -5.129 12.824 1.00 95.69 210 LEU A O 1
ATOM 1650 N N . TYR A 1 211 ? 0.490 -6.689 14.418 1.00 95.06 211 TYR A N 1
ATOM 1651 C CA . TYR A 1 211 ? 1.221 -5.955 15.447 1.00 95.06 211 TYR A CA 1
ATOM 1652 C C . TYR A 1 211 ? 2.707 -6.281 15.349 1.00 95.06 211 TYR A C 1
ATOM 1654 O O . TYR A 1 211 ? 3.073 -7.443 15.477 1.00 95.06 211 TYR A O 1
ATOM 1662 N N . THR A 1 212 ? 3.566 -5.291 15.113 1.00 95.69 212 THR A N 1
ATOM 1663 C CA . THR A 1 212 ? 5.005 -5.498 14.900 1.00 95.69 212 THR A CA 1
ATOM 1664 C C . THR A 1 212 ? 5.855 -4.628 15.813 1.00 95.69 212 THR A C 1
ATOM 1666 O O . THR A 1 212 ? 5.489 -3.510 16.187 1.00 95.69 212 THR A O 1
ATOM 1669 N N . SER A 1 213 ? 7.057 -5.100 16.122 1.00 95.25 213 SER A N 1
ATOM 1670 C CA . SER A 1 213 ? 8.066 -4.294 16.800 1.00 95.25 213 SER A CA 1
ATOM 1671 C C . SER A 1 213 ? 9.445 -4.637 16.265 1.00 95.25 213 SER A C 1
ATOM 1673 O O . SER A 1 213 ? 9.924 -5.758 16.403 1.00 95.25 213 SER A O 1
ATOM 1675 N N . VAL A 1 214 ? 10.112 -3.640 15.683 1.00 93.88 214 VAL A N 1
ATOM 1676 C CA . VAL A 1 214 ? 11.511 -3.780 15.254 1.00 93.88 214 VAL A CA 1
ATOM 1677 C C . VAL A 1 214 ? 12.433 -3.967 16.462 1.00 93.88 214 VAL A C 1
ATOM 1679 O O . VAL A 1 214 ? 13.387 -4.730 16.380 1.00 93.88 214 VAL A O 1
ATOM 1682 N N . ALA A 1 215 ? 12.141 -3.306 17.588 1.00 92.56 215 ALA A N 1
ATOM 1683 C CA . ALA A 1 215 ? 12.985 -3.353 18.782 1.00 92.56 215 ALA A CA 1
ATOM 1684 C C . ALA A 1 215 ? 13.000 -4.737 19.448 1.00 92.56 215 ALA A C 1
ATOM 1686 O O . ALA A 1 215 ? 14.043 -5.174 19.925 1.00 92.56 215 ALA A O 1
ATOM 1687 N N . SER A 1 216 ? 11.857 -5.427 19.471 1.00 92.94 216 SER A N 1
ATOM 1688 C CA . SER A 1 216 ? 11.733 -6.769 20.060 1.00 92.94 216 SER A CA 1
ATOM 1689 C C . SER A 1 216 ? 11.780 -7.907 19.035 1.00 92.94 216 SER A C 1
ATOM 1691 O O . SER A 1 216 ? 11.889 -9.067 19.422 1.00 92.94 216 SER A O 1
ATOM 1693 N N . GLY A 1 217 ? 11.690 -7.603 17.736 1.00 93.88 217 GLY A N 1
ATOM 1694 C CA . GLY A 1 217 ? 11.572 -8.600 16.667 1.00 93.88 217 GLY A CA 1
ATOM 1695 C C . GLY A 1 217 ? 10.163 -9.192 16.511 1.00 93.88 217 GLY A C 1
ATOM 1696 O O . GLY A 1 217 ? 9.968 -10.098 15.699 1.00 93.88 217 GLY A O 1
ATOM 1697 N N . GLU A 1 218 ? 9.173 -8.691 17.258 1.00 94.69 218 GLU A N 1
ATOM 1698 C CA . GLU A 1 218 ? 7.795 -9.191 17.247 1.00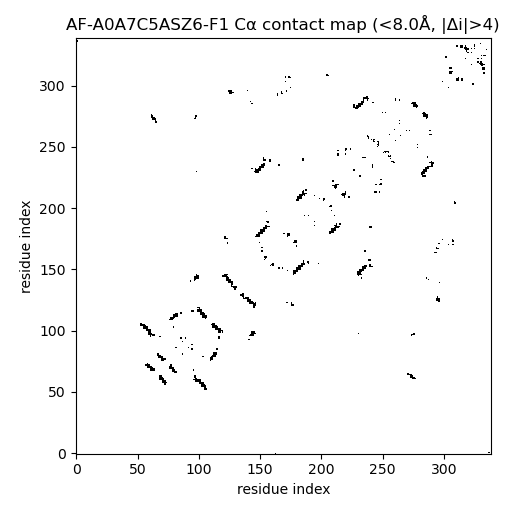 94.69 218 GLU A CA 1
ATOM 1699 C C . GLU A 1 218 ? 7.192 -9.118 15.832 1.00 94.69 218 GLU A C 1
ATOM 1701 O O . GLU A 1 218 ? 7.146 -8.051 15.211 1.00 94.69 218 GLU A O 1
ATOM 1706 N N . ASN A 1 219 ? 6.740 -10.274 15.330 1.00 95.62 219 ASN A N 1
ATOM 1707 C CA . ASN A 1 219 ? 6.047 -10.467 14.049 1.00 95.62 219 ASN A CA 1
ATOM 1708 C C . ASN A 1 219 ? 6.765 -9.953 12.784 1.00 95.62 219 ASN A C 1
ATOM 1710 O O . ASN A 1 219 ? 6.136 -9.811 11.732 1.00 95.62 219 ASN A O 1
ATOM 1714 N N . ILE A 1 220 ? 8.084 -9.748 12.828 1.00 96.31 220 ILE A N 1
ATOM 1715 C CA . ILE A 1 220 ? 8.859 -9.347 11.643 1.00 96.31 220 ILE A CA 1
ATOM 1716 C C . ILE A 1 220 ? 8.825 -10.436 10.556 1.00 96.31 220 ILE A C 1
ATOM 1718 O O . ILE A 1 220 ? 8.549 -10.140 9.396 1.00 96.31 220 ILE A O 1
ATOM 1722 N N . GLU A 1 221 ? 8.982 -11.715 10.908 1.00 95.38 221 GLU A N 1
ATOM 1723 C CA . GLU A 1 221 ? 8.896 -12.809 9.920 1.00 95.38 221 GLU A CA 1
ATOM 1724 C C . GLU A 1 221 ? 7.463 -13.025 9.393 1.00 95.38 221 GLU A C 1
ATOM 1726 O O . GLU A 1 221 ? 7.262 -13.424 8.242 1.00 95.38 221 GLU A O 1
ATOM 1731 N N . ALA A 1 222 ? 6.445 -12.705 10.199 1.00 96.94 222 ALA A N 1
ATOM 1732 C CA . ALA A 1 222 ? 5.056 -12.722 9.746 1.00 96.94 222 ALA A CA 1
ATOM 1733 C C . ALA A 1 222 ? 4.815 -11.644 8.674 1.00 96.94 222 ALA A C 1
ATOM 1735 O O . ALA A 1 222 ? 4.163 -11.921 7.665 1.00 96.94 222 ALA A O 1
ATOM 1736 N N . LEU A 1 223 ? 5.406 -10.452 8.840 1.00 96.62 223 LEU A N 1
ATOM 1737 C CA . LEU A 1 223 ? 5.409 -9.414 7.808 1.00 96.62 223 LEU A CA 1
ATOM 1738 C C . LEU A 1 223 ? 6.159 -9.881 6.554 1.00 96.62 223 LEU A C 1
ATOM 1740 O O . LEU A 1 223 ? 5.644 -9.721 5.453 1.00 96.62 223 LEU A O 1
ATOM 1744 N N . ARG A 1 224 ? 7.323 -10.527 6.690 1.00 95.56 224 ARG A N 1
ATOM 1745 C CA . ARG A 1 224 ? 8.044 -11.100 5.540 1.00 95.56 224 ARG A CA 1
ATOM 1746 C C . ARG A 1 224 ? 7.177 -12.079 4.754 1.00 95.56 224 ARG A C 1
ATOM 1748 O O . ARG A 1 224 ? 7.096 -11.999 3.533 1.00 95.56 224 ARG A O 1
ATOM 1755 N N . SER A 1 225 ? 6.492 -12.975 5.463 1.00 96.00 225 SER A N 1
ATOM 1756 C CA . SER A 1 225 ? 5.613 -13.990 4.874 1.00 96.00 225 SER A CA 1
ATOM 1757 C C . SER A 1 225 ? 4.431 -13.376 4.119 1.00 96.00 225 SER A C 1
ATOM 1759 O O . SER A 1 225 ? 4.021 -13.913 3.095 1.00 96.00 225 SER A O 1
ATOM 1761 N N . LEU A 1 226 ? 3.915 -12.231 4.579 1.00 96.06 226 LEU A N 1
ATOM 1762 C CA . LEU A 1 226 ? 2.868 -11.478 3.883 1.00 96.06 226 LEU A CA 1
ATOM 1763 C C . LEU A 1 226 ? 3.317 -10.906 2.537 1.00 96.06 226 LEU A C 1
ATOM 1765 O O . LEU A 1 226 ? 2.484 -10.764 1.642 1.00 96.06 226 LEU A O 1
ATOM 1769 N N . LEU A 1 227 ? 4.597 -10.550 2.412 1.00 96.44 227 LEU A N 1
ATOM 1770 C CA . LEU A 1 227 ? 5.171 -9.890 1.236 1.00 96.44 227 LEU A CA 1
ATOM 1771 C C . LEU A 1 227 ? 5.605 -10.878 0.140 1.00 96.44 227 LEU A C 1
ATOM 1773 O O . LEU A 1 227 ? 5.832 -10.460 -0.993 1.00 96.44 227 LEU A O 1
ATOM 1777 N N . ARG A 1 228 ? 5.723 -12.174 0.458 1.00 95.62 228 ARG A N 1
ATOM 1778 C CA . ARG A 1 228 ? 6.185 -13.205 -0.485 1.00 95.62 228 ARG A CA 1
ATOM 1779 C C . ARG A 1 228 ? 5.272 -13.324 -1.704 1.00 95.62 228 ARG A C 1
ATOM 1781 O O . ARG A 1 228 ? 4.061 -13.475 -1.554 1.00 95.62 228 ARG A O 1
ATOM 1788 N N . GLY A 1 229 ? 5.875 -13.330 -2.893 1.00 95.06 229 GLY A N 1
ATOM 1789 C CA . GLY A 1 229 ? 5.182 -13.551 -4.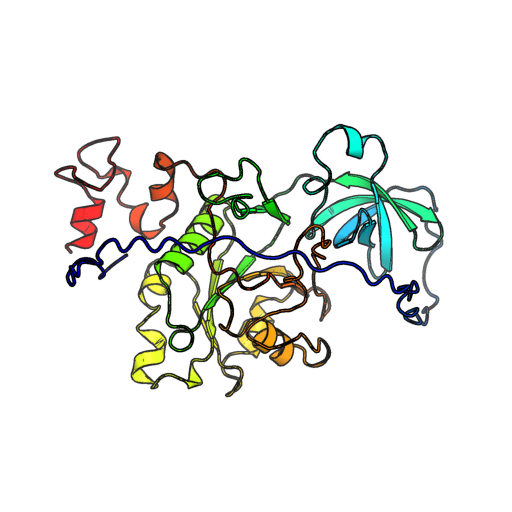163 1.00 95.06 229 GLY A CA 1
ATOM 1790 C C . GLY A 1 229 ? 4.313 -12.380 -4.622 1.00 95.06 229 GLY A C 1
ATOM 1791 O O . GLY A 1 229 ? 3.408 -12.599 -5.422 1.00 95.06 229 GLY A O 1
ATOM 1792 N N . LYS A 1 230 ? 4.522 -11.171 -4.080 1.00 95.81 230 LYS A N 1
ATOM 1793 C CA . LYS A 1 230 ? 3.620 -10.027 -4.269 1.00 95.81 230 LYS A CA 1
ATOM 1794 C C . LYS A 1 230 ? 4.359 -8.722 -4.542 1.00 95.81 230 LYS A C 1
ATOM 1796 O O . LYS A 1 230 ? 5.450 -8.478 -4.027 1.00 95.81 230 LYS A O 1
ATOM 1801 N N . ILE A 1 231 ? 3.690 -7.837 -5.273 1.00 95.56 231 ILE A N 1
ATOM 1802 C CA . ILE A 1 231 ? 3.974 -6.409 -5.366 1.00 95.56 231 ILE A CA 1
ATOM 1803 C C . ILE A 1 231 ? 3.208 -5.700 -4.254 1.00 95.56 231 ILE A C 1
ATOM 1805 O O . ILE A 1 231 ? 1.992 -5.547 -4.301 1.00 95.56 231 ILE A O 1
ATOM 1809 N N . SER A 1 232 ? 3.930 -5.266 -3.228 1.00 95.75 232 SER A N 1
ATOM 1810 C CA . SER A 1 232 ? 3.356 -4.637 -2.042 1.00 95.75 232 SER A CA 1
ATOM 1811 C C . SER A 1 232 ? 3.734 -3.166 -1.968 1.00 95.75 232 SER A C 1
ATOM 1813 O O . SER A 1 232 ? 4.878 -2.791 -2.227 1.00 95.75 232 SER A O 1
ATOM 1815 N N . VAL A 1 233 ? 2.797 -2.323 -1.549 1.00 93.31 233 VAL A N 1
ATOM 1816 C CA . VAL A 1 233 ? 3.089 -0.919 -1.237 1.00 93.31 233 VAL A CA 1
ATOM 1817 C C . VAL A 1 233 ? 3.176 -0.755 0.265 1.00 93.31 233 VAL A C 1
ATOM 1819 O O . VAL A 1 233 ? 2.195 -1.011 0.954 1.00 93.31 233 VAL A O 1
ATOM 1822 N N . LEU A 1 234 ? 4.309 -0.285 0.782 1.00 92.31 234 LEU A N 1
ATOM 1823 C CA . LEU A 1 234 ? 4.396 0.165 2.167 1.00 92.31 234 LEU A CA 1
ATOM 1824 C C . LEU A 1 234 ? 4.086 1.661 2.235 1.00 92.31 234 LEU A C 1
ATOM 1826 O O . LEU A 1 234 ? 4.785 2.503 1.662 1.00 92.31 234 LEU A O 1
ATOM 1830 N N . THR A 1 235 ? 3.022 2.003 2.957 1.00 90.31 235 THR A N 1
ATOM 1831 C CA . THR A 1 235 ? 2.569 3.385 3.121 1.00 90.31 235 THR A CA 1
ATOM 1832 C C . THR A 1 235 ? 2.176 3.697 4.557 1.00 90.31 235 THR A C 1
ATOM 1834 O O . THR A 1 235 ? 2.182 2.827 5.420 1.00 90.31 235 THR A O 1
ATOM 1837 N N . GLY A 1 236 ? 1.933 4.972 4.843 1.00 88.69 236 GLY A N 1
ATOM 1838 C CA . GLY A 1 236 ? 1.614 5.463 6.179 1.00 88.69 236 GLY A CA 1
ATOM 1839 C C . GLY A 1 236 ? 2.399 6.721 6.560 1.00 88.69 236 GLY A C 1
ATOM 1840 O O . GLY A 1 236 ? 3.294 7.153 5.819 1.00 88.69 236 GLY A O 1
ATOM 1841 N N . PRO A 1 237 ? 2.095 7.329 7.717 1.00 86.00 237 PRO A N 1
ATOM 1842 C CA . PRO A 1 237 ? 2.698 8.589 8.151 1.00 86.00 237 PRO A CA 1
ATOM 1843 C C . PRO A 1 237 ? 4.231 8.546 8.256 1.00 86.00 237 PRO A C 1
ATOM 1845 O O . PRO A 1 237 ? 4.855 7.483 8.324 1.00 86.00 237 PRO A O 1
ATOM 1848 N N . SER A 1 238 ? 4.875 9.716 8.281 1.00 83.38 238 SER A N 1
ATOM 1849 C CA . SER A 1 238 ? 6.298 9.786 8.652 1.00 83.38 238 SER A CA 1
ATOM 1850 C C . SER A 1 238 ? 6.489 9.377 10.119 1.00 83.38 238 SER A C 1
ATOM 1852 O O . SER A 1 238 ? 5.594 9.557 10.942 1.00 83.38 238 SER A O 1
ATOM 1854 N N . GLY A 1 239 ? 7.644 8.798 10.444 1.00 83.88 239 GLY A N 1
ATOM 1855 C CA . GLY A 1 239 ? 8.004 8.431 11.817 1.00 83.88 239 GLY A CA 1
ATOM 1856 C C . GLY A 1 239 ? 7.414 7.117 12.344 1.00 83.88 239 GLY A C 1
ATOM 1857 O O . GLY A 1 239 ? 7.863 6.648 13.383 1.00 83.88 239 GLY A O 1
ATOM 1858 N N . VAL A 1 240 ? 6.491 6.457 11.635 1.00 89.06 240 VAL A N 1
ATOM 1859 C CA . VAL A 1 240 ? 5.893 5.162 12.056 1.00 89.06 240 VAL A CA 1
ATOM 1860 C C . VAL A 1 240 ? 6.846 3.963 11.937 1.00 89.06 240 VAL A C 1
ATOM 1862 O O . VAL A 1 240 ? 6.583 2.906 12.501 1.00 89.06 240 VAL A O 1
ATOM 1865 N N . GLY A 1 241 ? 7.983 4.125 11.249 1.00 89.19 241 GLY A N 1
ATOM 1866 C CA . GLY A 1 241 ? 9.035 3.104 11.153 1.00 89.19 241 GLY A CA 1
ATOM 1867 C C . GLY A 1 241 ? 8.984 2.202 9.914 1.00 89.19 241 GLY A C 1
ATOM 1868 O O . GLY A 1 241 ? 9.460 1.078 9.995 1.00 89.19 241 GLY A O 1
ATOM 1869 N N . LYS A 1 242 ? 8.457 2.672 8.771 1.00 91.00 242 LYS A N 1
ATOM 1870 C CA . LYS A 1 242 ? 8.451 1.921 7.492 1.00 91.00 242 LYS A CA 1
ATOM 1871 C C . LYS A 1 242 ? 9.850 1.469 7.061 1.00 91.00 242 LYS A C 1
ATOM 1873 O O . LYS A 1 242 ? 10.100 0.277 6.940 1.00 91.00 242 LYS A O 1
ATOM 1878 N N . SER A 1 243 ? 10.783 2.411 6.920 1.00 88.62 243 SER A N 1
ATOM 1879 C CA . SER A 1 243 ? 12.167 2.104 6.535 1.00 88.62 243 SER A CA 1
ATOM 1880 C C . SER A 1 243 ? 12.878 1.255 7.597 1.00 88.62 243 SER A C 1
ATOM 1882 O O . SER A 1 243 ? 13.684 0.399 7.259 1.00 88.62 243 SER A O 1
ATOM 1884 N N . SER A 1 244 ? 12.527 1.416 8.881 1.00 91.62 244 SER A N 1
ATOM 1885 C CA . SER A 1 244 ? 13.029 0.554 9.960 1.00 91.62 244 SER A CA 1
ATOM 1886 C C . SER A 1 244 ? 12.534 -0.889 9.837 1.00 91.62 244 SER A C 1
ATOM 1888 O O . SER A 1 244 ? 13.322 -1.801 10.052 1.00 91.62 244 SER A O 1
ATOM 1890 N N . LEU A 1 245 ? 11.265 -1.110 9.474 1.00 93.88 245 LEU A N 1
ATOM 1891 C CA . LEU A 1 245 ? 10.728 -2.448 9.201 1.00 93.88 245 LEU A CA 1
ATOM 1892 C C . LEU A 1 245 ? 11.432 -3.087 8.003 1.00 93.88 245 LEU A C 1
ATOM 1894 O O . LEU A 1 245 ? 11.842 -4.239 8.081 1.00 93.88 245 LEU A O 1
ATOM 1898 N N . LEU A 1 246 ? 11.624 -2.327 6.922 1.00 93.12 246 LEU A N 1
ATOM 1899 C CA . LEU A 1 246 ? 12.332 -2.809 5.736 1.00 93.12 246 LEU A CA 1
ATOM 1900 C C . LEU A 1 246 ? 13.789 -3.173 6.034 1.00 93.12 246 LEU A C 1
ATOM 1902 O O . LEU A 1 246 ? 14.231 -4.236 5.619 1.00 93.12 246 LEU A O 1
ATOM 1906 N N . ASN A 1 247 ? 14.507 -2.359 6.810 1.00 92.62 247 ASN A N 1
ATOM 1907 C CA . ASN A 1 247 ? 15.868 -2.686 7.243 1.00 92.62 247 ASN A CA 1
ATOM 1908 C C . ASN A 1 247 ? 15.908 -3.867 8.227 1.00 92.62 247 ASN A C 1
ATOM 1910 O O . ASN A 1 247 ? 16.891 -4.599 8.250 1.00 92.62 247 ASN A O 1
ATOM 1914 N N . ALA A 1 248 ? 14.867 -4.071 9.040 1.00 93.81 248 ALA A N 1
ATOM 1915 C CA . ALA A 1 248 ? 14.781 -5.230 9.930 1.00 93.81 248 ALA A CA 1
ATOM 1916 C C . ALA A 1 248 ? 14.571 -6.537 9.149 1.00 93.81 248 ALA A C 1
ATOM 1918 O O . ALA A 1 248 ? 15.145 -7.562 9.502 1.00 93.81 248 ALA A O 1
ATOM 1919 N N . LEU A 1 249 ? 13.774 -6.488 8.077 1.00 93.75 249 LEU A N 1
ATOM 1920 C CA . LEU A 1 249 ? 13.585 -7.602 7.148 1.00 93.75 249 LEU A CA 1
ATOM 1921 C C . LEU A 1 249 ? 14.844 -7.855 6.310 1.00 93.75 249 LEU A C 1
ATOM 1923 O O . LEU A 1 249 ? 15.267 -8.997 6.138 1.00 93.75 249 LEU A O 1
ATOM 1927 N N . TRP A 1 250 ? 15.450 -6.777 5.811 1.00 94.25 250 TRP A N 1
ATOM 1928 C CA . TRP A 1 250 ? 16.568 -6.806 4.876 1.00 94.25 250 TRP A CA 1
ATOM 1929 C C . TRP A 1 250 ? 17.637 -5.783 5.264 1.00 94.25 250 TRP A C 1
ATOM 1931 O O . TRP A 1 250 ? 17.666 -4.671 4.730 1.00 94.25 250 TRP A O 1
ATOM 1941 N N . PRO A 1 251 ? 18.570 -6.162 6.155 1.00 89.81 251 PRO A N 1
ATOM 1942 C CA . PRO A 1 251 ? 19.596 -5.246 6.656 1.00 89.81 251 PRO A CA 1
ATOM 1943 C C . PRO A 1 251 ? 20.479 -4.633 5.562 1.00 89.81 251 PRO A C 1
ATOM 1945 O O . PRO A 1 251 ? 20.930 -3.501 5.697 1.00 89.81 251 PRO A O 1
ATOM 1948 N N . HIS A 1 252 ? 20.681 -5.356 4.457 1.00 88.88 252 HIS A N 1
ATOM 1949 C CA . HIS A 1 252 ? 21.505 -4.929 3.324 1.00 88.88 252 HIS A CA 1
ATOM 1950 C C . HIS A 1 252 ? 20.893 -3.788 2.490 1.00 88.88 252 HIS A C 1
ATOM 1952 O O . HIS A 1 252 ? 21.578 -3.249 1.625 1.00 88.88 252 HIS A O 1
ATOM 1958 N N . LEU A 1 253 ? 19.618 -3.430 2.704 1.00 86.06 253 LEU A N 1
ATOM 1959 C CA . LEU A 1 253 ? 18.994 -2.302 2.006 1.00 86.06 253 LEU A CA 1
ATOM 1960 C C . LEU A 1 253 ? 19.514 -0.945 2.499 1.00 86.06 253 LEU A C 1
ATOM 1962 O O . LEU A 1 253 ? 19.447 0.025 1.747 1.00 86.06 253 LEU A O 1
ATOM 1966 N N . GLU A 1 254 ? 19.993 -0.876 3.749 1.00 84.06 254 GLU A N 1
ATOM 1967 C CA . GLU A 1 254 ? 20.559 0.327 4.382 1.00 84.06 254 GLU A CA 1
ATOM 1968 C C . GLU A 1 254 ? 19.714 1.600 4.159 1.00 84.06 254 GLU A C 1
ATOM 1970 O O . GLU A 1 254 ? 20.232 2.701 3.945 1.00 84.06 254 GLU A O 1
ATOM 1975 N N . LEU A 1 255 ? 18.381 1.468 4.199 1.00 83.00 255 LEU A N 1
ATOM 1976 C CA . LEU A 1 255 ? 17.481 2.585 3.927 1.00 83.00 255 LEU A CA 1
ATOM 1977 C C . LEU A 1 255 ? 17.658 3.680 4.989 1.00 83.00 255 LEU A C 1
ATOM 1979 O O . LEU A 1 255 ? 17.735 3.361 6.180 1.00 83.00 255 LEU A O 1
ATOM 1983 N N . PRO A 1 256 ? 17.656 4.972 4.611 1.00 76.94 256 PRO A N 1
ATOM 1984 C CA . PRO A 1 256 ? 17.735 6.061 5.576 1.00 76.94 256 PRO A CA 1
ATOM 1985 C C . PRO A 1 256 ? 16.585 6.009 6.594 1.00 76.94 256 PRO A C 1
ATOM 1987 O O . PRO A 1 256 ? 15.413 6.004 6.220 1.00 76.94 256 PRO A O 1
ATOM 1990 N N . VAL A 1 257 ? 16.915 6.026 7.889 1.00 72.12 257 VAL A N 1
ATOM 1991 C CA . VAL A 1 257 ? 15.946 6.052 8.998 1.00 72.12 257 VAL A CA 1
ATOM 1992 C C . VAL A 1 257 ? 16.008 7.415 9.697 1.00 72.12 257 VAL A C 1
ATOM 1994 O O . VAL A 1 257 ? 17.069 7.828 10.154 1.00 72.12 257 VAL A O 1
ATOM 1997 N N . GLY A 1 258 ? 14.880 8.129 9.786 1.00 60.06 258 GLY A N 1
ATOM 1998 C CA . GLY A 1 258 ? 14.782 9.451 10.425 1.00 60.06 258 GLY A CA 1
ATOM 1999 C C . GLY A 1 258 ? 13.534 10.235 9.994 1.00 60.06 258 GLY A C 1
ATOM 2000 O O . GLY A 1 258 ? 12.801 9.790 9.113 1.00 60.06 258 GLY A O 1
ATOM 2001 N N . GLU A 1 259 ? 13.269 11.398 10.608 1.00 46.19 259 GLU A N 1
ATOM 2002 C CA . GLU A 1 259 ? 12.038 12.191 10.372 1.00 46.19 259 GLU A CA 1
ATOM 2003 C C . GLU A 1 259 ? 11.882 12.713 8.938 1.00 46.19 259 GLU A C 1
ATOM 2005 O O . GLU A 1 259 ? 10.771 13.028 8.498 1.00 46.19 259 GLU A O 1
ATOM 2010 N N . ILE A 1 260 ? 12.987 12.776 8.200 1.00 44.62 260 ILE A N 1
ATOM 2011 C CA . ILE A 1 260 ? 13.036 13.241 6.824 1.00 44.62 260 ILE A CA 1
ATOM 2012 C C . ILE A 1 260 ? 13.767 12.161 6.035 1.00 44.62 260 ILE A C 1
ATOM 2014 O O . ILE A 1 260 ? 14.994 12.070 6.081 1.00 44.62 260 ILE A O 1
ATOM 2018 N N . SER A 1 261 ? 13.025 11.351 5.274 1.00 38.12 261 SER A N 1
ATOM 2019 C CA . SER A 1 261 ? 13.613 10.663 4.127 1.00 38.12 261 SER A CA 1
ATOM 2020 C C . SER A 1 261 ? 14.042 11.763 3.146 1.00 38.12 261 SER A C 1
ATOM 2022 O O . SER A 1 261 ? 13.273 12.205 2.289 1.00 38.12 261 SER A O 1
ATOM 2024 N N . THR A 1 262 ? 15.265 12.265 3.306 1.00 34.31 262 THR A N 1
ATOM 2025 C CA . THR A 1 262 ? 15.877 13.332 2.490 1.00 34.31 262 THR A CA 1
ATOM 2026 C C . THR A 1 262 ? 15.996 12.959 1.014 1.00 34.31 262 THR A C 1
ATOM 2028 O O . THR A 1 262 ? 16.373 13.789 0.188 1.00 34.31 262 THR A O 1
ATOM 2031 N N . TYR A 1 263 ? 15.612 11.732 0.668 1.00 38.34 263 TYR A N 1
ATOM 2032 C CA . TYR A 1 263 ? 15.455 11.267 -0.693 1.00 38.34 263 TYR A CA 1
ATOM 2033 C C . TYR A 1 263 ? 14.394 12.060 -1.487 1.00 38.34 263 TYR A C 1
ATOM 2035 O O . TYR A 1 263 ? 14.487 12.146 -2.709 1.00 38.34 263 TYR A O 1
ATOM 2043 N N . HIS A 1 264 ? 13.432 12.712 -0.816 1.00 43.19 264 HIS A N 1
ATOM 2044 C CA . HIS A 1 264 ? 12.320 13.392 -1.499 1.00 43.19 264 HIS A CA 1
ATOM 2045 C C . HIS A 1 264 ? 12.129 14.877 -1.150 1.00 43.19 264 HIS A C 1
ATOM 2047 O O . HIS A 1 264 ? 11.340 15.545 -1.815 1.00 43.19 264 HIS A O 1
ATOM 2053 N N . ASP A 1 265 ? 12.862 15.418 -0.170 1.00 27.14 265 ASP A N 1
ATOM 2054 C CA . ASP A 1 265 ? 12.627 16.770 0.368 1.00 27.14 265 ASP A CA 1
ATOM 2055 C C . ASP A 1 265 ? 13.700 17.794 -0.046 1.00 27.14 265 ASP A C 1
ATOM 2057 O O . ASP A 1 265 ? 14.279 18.519 0.763 1.00 27.14 265 ASP A O 1
ATOM 2061 N N . ARG A 1 266 ? 13.993 17.866 -1.350 1.00 32.88 266 ARG A N 1
ATOM 2062 C CA . ARG A 1 266 ? 14.608 19.067 -1.934 1.00 32.88 266 ARG A CA 1
ATOM 2063 C C . ARG A 1 266 ? 13.627 19.677 -2.920 1.00 32.88 266 ARG A C 1
ATOM 2065 O O . ARG A 1 266 ? 13.191 19.022 -3.859 1.00 32.88 266 ARG A O 1
ATOM 2072 N N . GLY A 1 267 ? 13.235 20.920 -2.663 1.00 26.84 267 GLY A N 1
ATOM 2073 C CA . GLY A 1 267 ? 12.196 21.623 -3.405 1.00 26.84 267 GLY A CA 1
ATOM 2074 C C . GLY A 1 267 ? 12.535 21.948 -4.864 1.00 26.84 267 GLY A C 1
ATOM 2075 O O . GLY A 1 267 ? 13.688 21.941 -5.274 1.00 26.84 267 GLY A O 1
ATOM 2076 N N . LYS A 1 268 ? 11.470 22.304 -5.599 1.00 34.09 268 LYS A N 1
ATOM 2077 C CA . LYS A 1 268 ? 11.434 22.927 -6.938 1.00 34.09 268 LYS A CA 1
ATOM 2078 C C . LYS A 1 268 ? 12.297 22.226 -8.000 1.00 34.09 268 LYS A C 1
ATOM 2080 O O . LYS A 1 268 ? 13.422 22.625 -8.261 1.00 34.09 268 LYS A O 1
ATOM 2085 N N . HIS A 1 269 ? 11.667 21.277 -8.697 1.00 34.97 269 HIS A N 1
ATOM 2086 C CA . HIS A 1 269 ? 12.193 20.524 -9.853 1.00 34.97 269 HIS A CA 1
ATOM 2087 C C . HIS A 1 269 ? 13.112 19.329 -9.542 1.00 34.97 269 HIS A C 1
ATOM 2089 O O . HIS A 1 269 ? 13.946 18.972 -10.368 1.00 34.97 269 HIS A O 1
ATOM 2095 N N . THR A 1 270 ? 12.940 18.660 -8.401 1.00 30.20 270 THR A N 1
ATOM 2096 C CA . THR A 1 270 ? 13.734 17.466 -8.060 1.00 30.20 270 THR A CA 1
ATOM 2097 C C . THR A 1 270 ? 12.979 16.203 -8.468 1.00 30.20 270 THR A C 1
ATOM 2099 O O . THR A 1 270 ? 11.891 15.929 -7.965 1.00 30.20 270 THR A O 1
ATOM 2102 N N . THR A 1 271 ? 13.530 15.465 -9.429 1.00 39.28 271 THR A N 1
ATOM 2103 C CA . THR A 1 271 ? 13.003 14.202 -9.962 1.00 39.28 271 THR A CA 1
ATOM 2104 C C . THR A 1 271 ? 12.797 13.191 -8.832 1.00 39.28 271 THR A C 1
ATOM 2106 O O . THR A 1 271 ? 13.761 12.604 -8.345 1.00 39.28 271 THR A O 1
ATOM 2109 N N . VAL A 1 272 ? 11.546 12.996 -8.406 1.00 52.91 272 VAL A N 1
ATOM 2110 C CA . VAL A 1 272 ? 11.157 11.925 -7.479 1.00 52.91 272 VAL A CA 1
ATOM 2111 C C . VAL A 1 272 ? 11.516 10.606 -8.154 1.00 52.91 272 VAL A C 1
ATOM 2113 O O . VAL A 1 272 ? 10.957 10.284 -9.199 1.00 52.91 272 VAL A O 1
ATOM 2116 N N . VAL A 1 273 ? 12.495 9.880 -7.614 1.00 58.84 273 VAL A N 1
ATOM 2117 C CA . VAL A 1 273 ? 12.766 8.515 -8.075 1.00 58.84 273 VAL A CA 1
ATOM 2118 C C . VAL A 1 273 ? 11.759 7.621 -7.376 1.00 58.84 273 VAL A C 1
ATOM 2120 O O . VAL A 1 273 ? 11.794 7.508 -6.153 1.00 58.84 273 VAL A O 1
ATOM 2123 N N . SER A 1 274 ? 10.863 7.018 -8.146 1.00 73.62 274 SER A N 1
ATOM 2124 C CA . SER A 1 274 ? 10.020 5.925 -7.669 1.00 73.62 274 SER A CA 1
ATOM 2125 C C . SER A 1 274 ? 10.735 4.612 -7.984 1.00 73.62 274 SER A C 1
ATOM 2127 O O . SER A 1 274 ? 11.261 4.454 -9.089 1.00 73.62 274 SER A O 1
ATOM 2129 N N . MET A 1 275 ? 10.791 3.686 -7.026 1.00 86.75 275 MET A N 1
ATOM 2130 C CA . MET A 1 275 ? 11.454 2.387 -7.177 1.00 86.75 275 MET A CA 1
ATOM 2131 C C . MET A 1 275 ? 10.675 1.283 -6.449 1.00 86.75 275 MET A C 1
ATOM 2133 O O . MET A 1 275 ? 10.171 1.504 -5.351 1.00 86.75 275 MET A O 1
ATOM 2137 N N . LEU A 1 276 ? 10.628 0.096 -7.054 1.00 90.12 276 LEU A N 1
ATOM 2138 C CA . LEU A 1 276 ? 10.331 -1.176 -6.408 1.00 90.12 276 LEU A CA 1
ATOM 2139 C C . LEU A 1 276 ? 11.635 -1.780 -5.901 1.00 90.12 276 LEU A C 1
ATOM 2141 O O . LEU A 1 276 ? 12.533 -2.094 -6.683 1.00 90.12 276 LEU A O 1
ATOM 2145 N N . LEU A 1 277 ? 11.732 -1.932 -4.588 1.00 91.00 277 LEU A N 1
ATOM 2146 C CA . LEU A 1 277 ? 12.759 -2.743 -3.958 1.00 91.00 277 LEU A CA 1
ATOM 2147 C C . LEU A 1 277 ? 12.468 -4.209 -4.283 1.00 91.00 277 LEU A C 1
ATOM 2149 O O . LEU A 1 277 ? 11.321 -4.640 -4.187 1.00 91.00 277 LEU A O 1
ATOM 2153 N N . ASN A 1 278 ? 13.506 -4.957 -4.646 1.00 91.50 278 ASN A N 1
ATOM 2154 C CA . ASN A 1 278 ? 13.442 -6.399 -4.875 1.00 91.50 278 ASN A CA 1
ATOM 2155 C C . ASN A 1 278 ? 14.531 -7.085 -4.026 1.00 91.50 278 ASN A C 1
ATOM 2157 O O . ASN A 1 278 ? 15.598 -7.414 -4.546 1.00 91.50 278 ASN A O 1
ATOM 2161 N N . PRO A 1 279 ? 14.337 -7.162 -2.695 1.00 88.25 279 PRO A N 1
ATOM 2162 C CA . PRO A 1 279 ? 15.350 -7.675 -1.77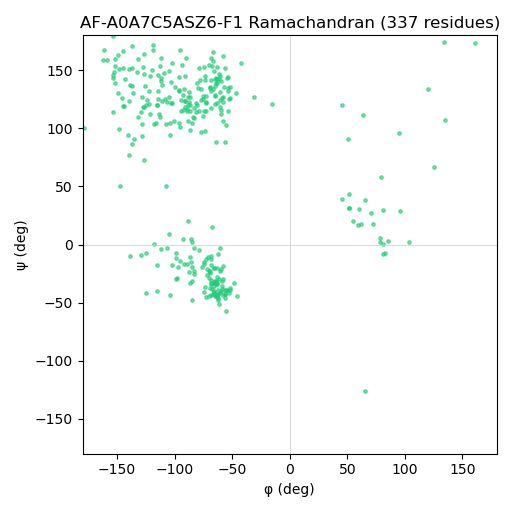1 1.00 88.25 279 PRO A CA 1
ATOM 2163 C C . PRO A 1 279 ? 15.472 -9.206 -1.785 1.00 88.25 279 PRO A C 1
ATOM 2165 O O . PRO A 1 279 ? 16.481 -9.750 -1.340 1.00 88.25 279 PRO A O 1
ATOM 2168 N N . GLU A 1 280 ? 14.447 -9.903 -2.274 1.00 89.81 280 GLU A N 1
ATOM 2169 C CA . GLU A 1 280 ? 14.380 -11.357 -2.391 1.00 89.81 280 GLU A CA 1
ATOM 2170 C C . GLU A 1 280 ? 13.614 -11.743 -3.653 1.00 89.81 280 GLU A C 1
ATOM 2172 O O . GLU A 1 280 ? 12.694 -11.015 -4.029 1.00 89.81 280 GLU A O 1
ATOM 2177 N N . PRO A 1 281 ? 13.913 -12.912 -4.253 1.00 87.56 281 PRO A N 1
ATOM 2178 C CA . PRO A 1 281 ? 13.133 -13.433 -5.366 1.00 87.56 281 PRO A CA 1
ATOM 2179 C C . PRO A 1 281 ? 11.628 -13.358 -5.087 1.00 87.56 281 PRO A C 1
ATOM 2181 O O . PRO A 1 281 ? 11.156 -13.762 -4.024 1.00 87.56 281 PRO A O 1
ATOM 2184 N N . ASP A 1 282 ? 10.894 -12.817 -6.056 1.00 86.62 282 ASP A N 1
ATOM 2185 C CA . ASP A 1 282 ? 9.437 -12.668 -6.029 1.00 86.62 282 ASP A CA 1
ATOM 2186 C C . ASP A 1 282 ? 8.874 -11.778 -4.905 1.00 86.62 282 ASP A C 1
ATOM 2188 O O . ASP A 1 282 ? 7.673 -11.815 -4.631 1.00 86.62 282 ASP A O 1
ATOM 2192 N N . ILE A 1 283 ? 9.696 -10.937 -4.270 1.00 94.19 283 ILE A N 1
ATOM 2193 C CA . ILE A 1 283 ? 9.238 -9.921 -3.315 1.00 94.19 283 ILE A CA 1
ATOM 2194 C C . ILE A 1 283 ? 9.492 -8.537 -3.892 1.00 94.19 283 ILE A C 1
ATOM 2196 O O . ILE A 1 283 ? 10.634 -8.100 -3.986 1.00 94.19 283 ILE A O 1
ATOM 2200 N N . TYR A 1 284 ? 8.422 -7.809 -4.211 1.00 94.38 284 TYR A N 1
ATOM 2201 C CA . TYR A 1 284 ? 8.519 -6.430 -4.681 1.00 94.38 284 TYR A CA 1
ATOM 2202 C C . TYR A 1 284 ? 7.881 -5.491 -3.672 1.00 94.38 284 TYR A C 1
ATOM 2204 O O . TYR A 1 284 ? 6.712 -5.644 -3.320 1.00 94.38 284 TYR A O 1
ATOM 2212 N N . VAL A 1 285 ? 8.630 -4.486 -3.226 1.00 93.31 285 VAL A N 1
ATOM 2213 C CA . VAL A 1 285 ? 8.135 -3.501 -2.267 1.00 93.31 285 VAL A CA 1
ATOM 2214 C C . VAL A 1 285 ? 8.351 -2.087 -2.779 1.00 93.31 285 VAL A C 1
ATOM 2216 O O . VAL A 1 285 ? 9.484 -1.643 -2.949 1.00 93.31 285 VAL A O 1
ATOM 2219 N N . ALA A 1 286 ? 7.264 -1.345 -2.974 1.00 90.38 286 ALA A N 1
ATOM 2220 C CA . ALA A 1 286 ? 7.333 0.104 -3.107 1.00 90.38 286 ALA A CA 1
ATOM 2221 C C . ALA A 1 286 ? 7.374 0.744 -1.718 1.00 90.38 286 ALA A C 1
ATOM 2223 O O . ALA A 1 286 ? 6.407 0.635 -0.961 1.00 90.38 286 ALA A O 1
ATOM 2224 N N . ASP A 1 287 ? 8.460 1.449 -1.401 1.00 81.56 287 ASP A N 1
ATOM 2225 C CA . ASP A 1 287 ? 8.487 2.357 -0.253 1.00 81.56 287 ASP A CA 1
ATOM 2226 C C . ASP A 1 287 ? 7.964 3.724 -0.696 1.00 81.56 287 ASP A C 1
ATOM 2228 O O . ASP A 1 287 ? 8.498 4.354 -1.613 1.00 81.56 287 ASP A O 1
ATOM 2232 N N . THR A 1 288 ? 6.886 4.178 -0.062 1.00 70.75 288 THR A N 1
ATOM 2233 C CA . THR A 1 288 ? 6.332 5.509 -0.315 1.00 70.75 288 THR A CA 1
ATOM 2234 C C . THR A 1 288 ? 6.788 6.463 0.790 1.00 70.75 288 THR A C 1
ATOM 2236 O O . THR A 1 288 ? 6.737 6.105 1.973 1.00 70.75 288 THR A O 1
ATOM 2239 N N . PRO A 1 289 ? 7.222 7.698 0.462 1.00 62.41 289 PRO A N 1
ATOM 2240 C CA . PRO A 1 289 ? 7.604 8.665 1.485 1.00 62.41 289 PRO A CA 1
ATOM 2241 C C . PRO A 1 289 ? 6.463 8.858 2.483 1.00 62.41 289 PRO A C 1
ATOM 2243 O O . PRO A 1 289 ? 5.293 8.862 2.108 1.00 62.41 289 PRO A O 1
ATOM 2246 N N . GLY A 1 290 ? 6.798 9.032 3.765 1.00 57.72 290 GLY A N 1
ATOM 2247 C CA . GLY A 1 290 ? 5.796 9.185 4.817 1.00 57.72 290 GLY A CA 1
ATOM 2248 C C . GLY A 1 290 ? 4.869 10.370 4.565 1.00 57.72 290 GLY A C 1
ATOM 2249 O O . GLY A 1 290 ? 5.260 11.521 4.748 1.00 57.72 290 GLY A O 1
ATOM 2250 N N . MET A 1 291 ? 3.629 10.095 4.162 1.00 62.28 291 MET A N 1
ATOM 2251 C CA . MET A 1 291 ? 2.662 11.134 3.825 1.00 62.28 291 MET A CA 1
ATOM 2252 C C . MET A 1 291 ? 1.903 11.569 5.076 1.00 62.28 291 MET A C 1
ATOM 2254 O O . MET A 1 291 ? 1.241 10.766 5.728 1.00 62.28 291 MET A O 1
ATOM 2258 N N . ARG A 1 292 ? 1.967 12.867 5.396 1.00 54.84 292 ARG A N 1
ATOM 2259 C CA . ARG A 1 292 ? 1.144 13.483 6.456 1.00 54.84 292 ARG A CA 1
ATOM 2260 C C . ARG A 1 292 ? -0.317 13.677 6.035 1.00 54.84 292 ARG A C 1
ATOM 2262 O O . ARG A 1 292 ? -1.174 13.905 6.879 1.00 54.84 292 ARG A O 1
ATOM 2269 N N . THR A 1 293 ? -0.599 13.611 4.735 1.00 57.84 293 THR A N 1
ATOM 2270 C CA . THR A 1 293 ? -1.943 13.775 4.176 1.00 57.84 293 THR A CA 1
ATOM 2271 C C . THR A 1 293 ? -2.093 12.870 2.960 1.00 57.84 293 THR A C 1
ATOM 2273 O O . THR A 1 293 ? -1.287 12.951 2.030 1.00 57.84 293 THR A O 1
ATOM 2276 N N . PHE A 1 294 ? -3.129 12.032 2.966 1.00 71.00 294 PHE A N 1
ATOM 2277 C CA . PHE A 1 294 ? -3.530 11.215 1.826 1.00 71.00 294 PHE A CA 1
ATOM 2278 C C . PHE A 1 294 ? -4.824 11.791 1.243 1.00 71.00 294 PHE A C 1
ATOM 2280 O O . PHE A 1 294 ? -5.897 11.702 1.844 1.00 71.00 294 PHE A O 1
ATOM 2287 N N . LEU A 1 295 ? -4.719 12.496 0.117 1.00 73.69 295 LEU A N 1
ATOM 2288 C CA . LEU A 1 295 ? -5.880 13.071 -0.555 1.00 73.69 295 LEU A CA 1
ATOM 2289 C C . LEU A 1 295 ? -6.433 12.041 -1.539 1.00 73.69 295 LEU A C 1
ATOM 2291 O O . LEU A 1 295 ? -5.745 11.705 -2.501 1.00 73.69 295 LEU A O 1
ATOM 2295 N N . LEU A 1 296 ? -7.653 11.567 -1.274 1.00 77.50 296 LEU A N 1
ATOM 2296 C CA . LEU A 1 296 ? -8.386 10.662 -2.154 1.00 77.50 296 LEU A CA 1
ATOM 2297 C C . LEU A 1 296 ? -8.460 11.277 -3.556 1.00 77.50 296 LEU A C 1
ATOM 2299 O O . LEU A 1 296 ? -8.684 12.487 -3.699 1.00 77.50 296 LEU A O 1
ATOM 2303 N N . TRP A 1 297 ? -8.198 10.456 -4.564 1.00 77.00 297 TRP A N 1
ATOM 2304 C CA . TRP A 1 297 ? -8.389 10.813 -5.959 1.00 77.00 297 TRP A CA 1
ATOM 2305 C C . TRP A 1 297 ? -9.753 10.296 -6.408 1.00 77.00 297 TRP A C 1
ATOM 2307 O O . TRP A 1 297 ? -10.074 9.156 -6.115 1.00 77.00 297 TRP A O 1
ATOM 2317 N N . ASP A 1 298 ? -10.530 11.155 -7.066 1.00 77.31 298 ASP A N 1
ATOM 2318 C CA . ASP A 1 298 ? -11.731 10.783 -7.832 1.00 77.31 298 ASP A CA 1
ATOM 2319 C C . ASP A 1 298 ? -12.789 9.921 -7.116 1.00 77.31 298 ASP A C 1
ATOM 2321 O O . ASP A 1 298 ? -13.498 9.146 -7.743 1.00 77.31 298 ASP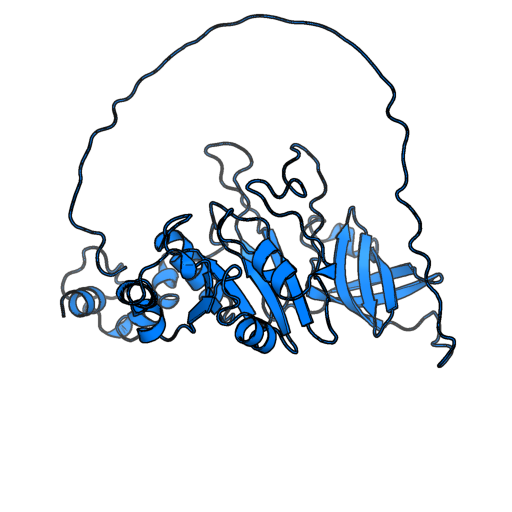 A O 1
ATOM 2325 N N . ILE A 1 299 ? -12.925 10.080 -5.795 1.00 82.62 299 ILE A N 1
ATOM 2326 C CA . ILE A 1 299 ? -14.023 9.472 -5.033 1.00 82.62 299 ILE A CA 1
ATOM 2327 C C . ILE A 1 299 ? -15.171 10.472 -4.936 1.00 82.62 299 ILE A C 1
ATOM 2329 O O . ILE A 1 299 ? -15.023 11.532 -4.313 1.00 82.62 299 ILE A O 1
ATOM 2333 N N . ASP A 1 300 ? -16.304 10.117 -5.541 1.00 84.31 300 ASP A N 1
ATOM 2334 C CA . ASP A 1 300 ? -17.562 10.840 -5.386 1.00 84.31 300 ASP A CA 1
ATOM 2335 C C . ASP A 1 300 ? -18.038 10.734 -3.922 1.00 84.31 300 ASP A C 1
ATOM 2337 O O . ASP A 1 300 ? -18.101 9.623 -3.380 1.00 84.31 300 ASP A O 1
ATOM 2341 N N . PRO A 1 301 ? -18.363 11.855 -3.248 1.00 83.94 301 PRO A N 1
ATOM 2342 C CA . PRO A 1 301 ? -18.978 11.828 -1.925 1.00 83.94 301 PRO A CA 1
ATOM 2343 C C . PRO A 1 301 ? -20.184 10.888 -1.804 1.00 83.94 301 PRO A C 1
ATOM 2345 O O . PRO A 1 301 ? -20.356 10.297 -0.742 1.00 83.94 301 PRO A O 1
ATOM 2348 N N . GLU A 1 302 ? -20.978 10.718 -2.865 1.00 83.00 302 GLU A N 1
ATOM 2349 C CA . GLU A 1 302 ? -22.149 9.826 -2.876 1.00 83.00 302 GLU A CA 1
ATOM 2350 C C . GLU A 1 302 ? -21.771 8.336 -2.880 1.00 83.00 302 GLU A C 1
ATOM 2352 O O . GLU A 1 302 ? -22.563 7.491 -2.479 1.00 83.00 302 GLU A O 1
ATOM 2357 N N . GLN A 1 303 ? -20.551 7.993 -3.300 1.00 86.06 303 GLN A N 1
ATOM 2358 C CA . GLN A 1 303 ? -20.051 6.613 -3.316 1.00 86.06 303 GLN A CA 1
ATOM 2359 C C . GLN A 1 303 ? -19.233 6.267 -2.070 1.00 86.06 303 GLN A C 1
ATOM 2361 O O . GLN A 1 303 ? -18.963 5.095 -1.809 1.00 86.06 303 GLN A O 1
ATOM 2366 N N . LEU A 1 304 ? -18.834 7.276 -1.289 1.00 90.56 304 LEU A N 1
ATOM 2367 C CA . LEU A 1 304 ? -17.924 7.119 -0.158 1.00 90.56 304 LEU A CA 1
ATOM 2368 C C . LEU A 1 304 ? -18.429 6.096 0.869 1.00 90.56 304 LEU A C 1
ATOM 2370 O O . LEU A 1 304 ? -17.641 5.315 1.395 1.00 90.56 304 LEU A O 1
ATOM 2374 N N . GLU A 1 305 ? -19.734 6.080 1.126 1.00 90.81 305 GLU A N 1
ATOM 2375 C CA . GLU A 1 305 ? -20.396 5.149 2.045 1.00 90.81 305 GLU A CA 1
ATOM 2376 C C . GLU A 1 305 ? -20.193 3.672 1.671 1.00 90.81 305 GLU A C 1
ATOM 2378 O O . GLU A 1 305 ? -20.070 2.818 2.550 1.00 90.81 305 GLU A O 1
ATOM 2383 N N . ALA A 1 306 ? -20.070 3.365 0.375 1.00 91.69 306 ALA A N 1
ATOM 2384 C CA . ALA A 1 306 ? -19.833 2.012 -0.114 1.00 91.69 306 ALA A CA 1
ATOM 2385 C C . ALA A 1 306 ? -18.390 1.538 0.128 1.00 91.69 306 ALA A C 1
ATOM 2387 O O . ALA A 1 306 ? -18.121 0.338 0.051 1.00 91.69 306 ALA A O 1
ATOM 2388 N N . PHE A 1 307 ? -17.463 2.441 0.452 1.00 94.12 307 PHE A N 1
ATOM 2389 C CA . PHE A 1 307 ? -16.066 2.116 0.757 1.00 94.12 307 PHE A CA 1
ATOM 2390 C C . PHE A 1 307 ? -15.800 1.904 2.255 1.00 94.12 307 PHE A C 1
ATOM 2392 O O . PHE A 1 307 ? -14.657 1.671 2.638 1.00 94.12 307 PHE A O 1
ATOM 2399 N N . PHE A 1 308 ? -16.840 1.931 3.095 1.00 94.38 308 PHE A N 1
ATOM 2400 C CA . PHE A 1 308 ? -16.787 1.501 4.495 1.00 94.38 308 PHE A CA 1
ATOM 2401 C C . PHE A 1 308 ? -17.451 0.122 4.631 1.00 94.38 308 PHE A C 1
ATOM 2403 O O . PHE A 1 308 ? -18.684 0.038 4.570 1.00 94.38 308 PHE A O 1
ATOM 2410 N N . PRO A 1 309 ? -16.680 -0.975 4.787 1.00 93.62 309 PRO A N 1
ATOM 2411 C CA . PRO A 1 309 ? -17.220 -2.334 4.842 1.00 93.62 309 PRO A CA 1
ATOM 2412 C C . PRO A 1 309 ? -18.343 -2.518 5.867 1.00 93.62 309 PRO A C 1
ATOM 2414 O O . PRO A 1 309 ? -19.325 -3.204 5.591 1.00 93.62 309 PRO A O 1
ATOM 2417 N N . GLU A 1 310 ? -18.233 -1.856 7.015 1.00 93.00 310 GLU A N 1
ATOM 2418 C CA . GLU A 1 310 ? -19.205 -1.888 8.101 1.00 93.00 310 GLU A CA 1
ATOM 2419 C C . GLU A 1 310 ? -20.526 -1.180 7.771 1.00 93.00 310 GLU A C 1
ATOM 2421 O O . GLU A 1 310 ? -21.560 -1.522 8.341 1.00 93.00 310 GLU A O 1
ATOM 2426 N N . MET A 1 311 ? -20.527 -0.226 6.833 1.00 94.31 311 MET A N 1
ATOM 2427 C CA . MET A 1 311 ? -21.733 0.499 6.419 1.00 94.31 311 MET A CA 1
ATOM 2428 C C . MET A 1 311 ? -22.522 -0.262 5.349 1.00 94.31 311 MET A C 1
ATOM 2430 O O . MET A 1 311 ? -23.755 -0.191 5.337 1.00 94.31 311 MET A O 1
ATOM 2434 N N . ARG A 1 312 ? -21.839 -1.039 4.490 1.00 92.81 312 ARG A N 1
ATOM 2435 C CA . ARG A 1 312 ? -22.435 -1.784 3.358 1.00 92.81 312 ARG A CA 1
ATOM 2436 C C . ARG A 1 312 ? -23.717 -2.558 3.717 1.00 92.81 312 ARG A C 1
ATOM 2438 O O . ARG A 1 312 ? -24.682 -2.454 2.959 1.00 92.81 312 ARG A O 1
ATOM 2445 N N . PRO A 1 313 ? -23.813 -3.283 4.854 1.00 93.38 313 PRO A N 1
ATOM 2446 C CA . PRO A 1 313 ? -25.019 -4.041 5.211 1.00 93.38 313 PRO A CA 1
ATOM 2447 C C . PRO A 1 313 ? -26.251 -3.187 5.557 1.00 93.38 313 PRO A C 1
ATOM 2449 O O . PRO A 1 313 ? -27.341 -3.746 5.738 1.00 93.38 313 PRO A O 1
ATOM 2452 N N . TYR A 1 314 ? -26.092 -1.867 5.700 1.00 93.38 314 TYR A N 1
ATOM 2453 C CA . TYR A 1 314 ? -27.128 -0.936 6.155 1.00 93.38 314 TYR A CA 1
ATOM 2454 C C . TYR A 1 314 ? -27.556 0.083 5.094 1.00 93.38 314 TYR A C 1
ATOM 2456 O O . TYR A 1 314 ? -28.640 0.649 5.236 1.00 93.38 314 TYR A O 1
ATOM 2464 N N . LEU A 1 315 ? -26.771 0.292 4.029 1.00 90.56 315 LEU A N 1
ATOM 2465 C CA . LEU A 1 315 ? -27.033 1.331 3.016 1.00 90.56 315 LEU A CA 1
ATOM 2466 C C . LEU A 1 315 ? -28.432 1.206 2.390 1.00 90.56 315 LEU A C 1
ATOM 2468 O O . LEU A 1 315 ? -29.146 2.190 2.230 1.00 90.56 315 LEU A O 1
ATOM 2472 N N . SER A 1 316 ? -28.888 -0.024 2.133 1.00 91.56 316 SER A N 1
ATOM 2473 C CA . SER A 1 316 ? -30.217 -0.293 1.565 1.00 91.56 316 SER A CA 1
ATOM 2474 C C . SER A 1 316 ? -31.353 -0.350 2.598 1.00 91.56 316 SER A C 1
ATOM 2476 O O . SER A 1 316 ? -32.480 -0.692 2.241 1.00 91.56 316 SER A O 1
ATOM 2478 N N . LYS A 1 317 ? -31.067 -0.108 3.883 1.00 93.94 317 LYS A N 1
ATOM 2479 C CA . LYS A 1 317 ? -32.031 -0.217 4.996 1.00 93.94 317 LYS A CA 1
ATOM 2480 C C . LYS A 1 317 ? -32.467 1.143 5.543 1.00 93.94 317 LYS A C 1
ATOM 2482 O O . LYS A 1 317 ? -33.298 1.194 6.447 1.00 93.94 317 LYS A O 1
ATOM 2487 N N . CYS A 1 318 ? -31.913 2.240 5.030 1.00 92.56 318 CYS A N 1
ATOM 2488 C CA . CYS A 1 318 ? -32.362 3.583 5.378 1.00 92.56 318 CYS A CA 1
ATOM 2489 C C . CYS A 1 318 ? -33.808 3.815 4.927 1.00 92.56 318 CYS A C 1
ATOM 2491 O O . CYS A 1 318 ? -34.222 3.367 3.861 1.00 92.56 318 CYS A O 1
ATOM 2493 N N . HIS A 1 319 ? -34.574 4.550 5.737 1.00 92.00 319 HIS A N 1
ATOM 2494 C CA . HIS A 1 319 ? -35.959 4.883 5.404 1.00 92.00 319 HIS A CA 1
ATOM 2495 C C . HIS A 1 319 ? -36.078 5.783 4.157 1.00 92.00 319 HIS A C 1
ATOM 2497 O O . HIS A 1 319 ? -37.043 5.664 3.404 1.00 92.00 319 HIS A O 1
ATOM 2503 N N . TYR A 1 320 ? -35.086 6.649 3.926 1.00 87.50 320 TYR A N 1
ATOM 2504 C CA . TYR A 1 320 ? -34.991 7.540 2.766 1.00 87.50 320 TYR A CA 1
ATOM 2505 C C . TYR A 1 320 ? -33.797 7.161 1.882 1.00 87.50 320 TYR A C 1
ATOM 2507 O O . TYR A 1 320 ? -32.763 6.744 2.402 1.00 87.50 320 TYR A O 1
ATOM 2515 N N . LEU A 1 321 ? -33.938 7.336 0.563 1.00 85.81 321 LEU A N 1
ATOM 2516 C CA . LEU A 1 321 ? -32.881 7.152 -0.438 1.00 85.81 321 LEU A CA 1
ATOM 2517 C C . LEU A 1 321 ? -32.917 8.322 -1.447 1.00 85.81 321 LEU A C 1
ATOM 2519 O O . LEU A 1 321 ? -33.998 8.600 -1.977 1.00 85.81 321 LEU A O 1
ATOM 2523 N N . PRO A 1 322 ? -31.784 8.989 -1.747 1.00 85.56 322 PRO A N 1
ATOM 2524 C CA . PRO A 1 322 ? -30.467 8.816 -1.121 1.00 85.56 322 PRO A CA 1
ATOM 2525 C C . PRO A 1 322 ? -30.456 9.280 0.349 1.00 85.56 322 PRO A C 1
ATOM 2527 O O . PRO A 1 322 ? -31.258 10.126 0.745 1.00 85.56 322 PRO A O 1
ATOM 2530 N N . CYS A 1 323 ? -29.559 8.717 1.162 1.00 88.19 323 CYS A N 1
ATOM 2531 C CA . CYS A 1 323 ? -29.372 9.077 2.569 1.00 88.19 323 CYS A CA 1
ATOM 2532 C C . CYS A 1 323 ? -27.922 9.504 2.774 1.00 88.19 323 CYS A C 1
ATOM 2534 O O . CYS A 1 323 ? -27.027 8.708 2.558 1.00 88.19 323 CYS A O 1
ATOM 2536 N N . THR A 1 324 ? -27.676 10.727 3.237 1.00 89.31 324 THR A N 1
ATOM 2537 C CA . THR A 1 324 ? -26.309 11.199 3.524 1.00 89.31 324 THR A CA 1
ATOM 2538 C C . THR A 1 324 ? -25.768 10.683 4.857 1.00 89.31 324 THR A C 1
ATOM 2540 O O . THR A 1 324 ? -24.628 10.961 5.217 1.00 89.31 324 THR A O 1
ATOM 2543 N N . HIS A 1 325 ? -26.600 9.976 5.626 1.00 91.69 325 HIS A N 1
ATOM 2544 C CA . HIS A 1 325 ? -26.308 9.472 6.967 1.00 91.69 325 HIS A CA 1
ATOM 2545 C C . HIS A 1 325 ? -25.959 10.560 8.000 1.00 91.69 325 HIS A C 1
ATOM 2547 O O . HIS A 1 325 ? -25.478 10.248 9.090 1.00 91.69 325 HIS A O 1
ATOM 2553 N N . MET A 1 326 ? -26.270 11.831 7.721 1.00 88.25 326 MET A N 1
ATOM 2554 C CA . MET A 1 326 ? -25.877 12.970 8.558 1.00 88.25 326 MET A CA 1
ATOM 2555 C C . MET A 1 326 ? -27.020 13.518 9.404 1.00 88.25 326 MET A C 1
ATOM 2557 O O . MET A 1 326 ? -26.837 13.777 10.592 1.00 88.25 326 MET A O 1
ATOM 2561 N N . HIS A 1 327 ? -28.224 13.665 8.854 1.00 89.44 327 HIS A N 1
ATOM 2562 C CA . HIS A 1 327 ? -29.335 14.376 9.514 1.00 89.44 327 HIS A CA 1
ATOM 2563 C C . HIS A 1 327 ? -30.695 13.685 9.345 1.00 89.44 327 HIS A C 1
ATOM 2565 O O . HIS A 1 327 ? -31.650 14.027 10.034 1.00 89.44 327 HIS A O 1
ATOM 2571 N N . GLU A 1 328 ? -30.765 12.678 8.483 1.00 92.06 328 GLU A N 1
ATOM 2572 C CA . GLU A 1 328 ? -31.984 11.991 8.089 1.00 92.06 328 GLU A CA 1
ATOM 2573 C C . GLU A 1 328 ? -32.569 11.164 9.248 1.00 92.06 328 GLU A C 1
ATOM 2575 O O . GLU A 1 328 ? -31.832 10.398 9.88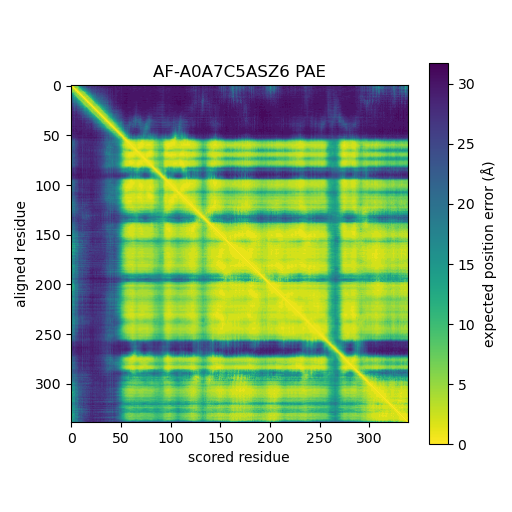7 1.00 92.06 328 GLU A O 1
ATOM 2580 N N . PRO A 1 329 ? -33.884 11.280 9.524 1.00 90.25 329 PRO A N 1
ATOM 2581 C CA . PRO A 1 329 ? -34.564 10.415 10.481 1.00 90.25 329 PRO A CA 1
ATOM 2582 C C . PRO A 1 329 ? -34.755 9.006 9.898 1.00 90.25 329 PRO A C 1
ATOM 2584 O O . PRO A 1 329 ? -34.980 8.845 8.700 1.00 90.25 329 PRO A O 1
ATOM 2587 N N . GLY A 1 330 ? -34.672 7.970 10.740 1.00 90.62 330 GLY A N 1
ATOM 2588 C CA . GLY A 1 330 ? -34.781 6.573 10.288 1.00 90.62 330 GLY A CA 1
ATOM 2589 C C . GLY A 1 330 ? -33.571 6.082 9.478 1.00 90.62 330 GLY A C 1
ATOM 2590 O O . GLY A 1 330 ? -33.701 5.208 8.619 1.00 90.62 330 GLY A O 1
ATOM 2591 N N . CYS A 1 331 ? -32.391 6.666 9.708 1.00 94.69 331 CYS A N 1
ATOM 2592 C CA . CYS A 1 331 ? -31.145 6.211 9.101 1.00 94.69 331 CYS A CA 1
ATOM 2593 C C . CYS A 1 331 ? -30.661 4.910 9.765 1.00 94.69 331 CYS A C 1
ATOM 2595 O O . CYS A 1 331 ? -30.272 4.923 10.932 1.00 94.69 331 CYS A O 1
ATOM 2597 N N . ALA A 1 332 ? -30.627 3.807 9.009 1.00 94.31 332 ALA A N 1
ATOM 2598 C CA . ALA A 1 332 ? -30.178 2.507 9.511 1.00 94.31 332 ALA A CA 1
ATOM 2599 C C . ALA A 1 332 ? -28.704 2.498 9.941 1.00 94.31 332 ALA A C 1
ATOM 2601 O O . ALA A 1 332 ? -28.370 1.845 10.921 1.00 94.31 332 ALA A O 1
ATOM 2602 N N . VAL A 1 333 ? -27.836 3.257 9.259 1.00 93.69 333 VAL A N 1
ATOM 2603 C CA . VAL A 1 333 ? -26.429 3.411 9.667 1.00 93.69 333 VAL A CA 1
ATOM 2604 C C . VAL A 1 333 ? -26.333 4.056 11.048 1.00 93.69 333 VAL A C 1
ATOM 2606 O O . VAL A 1 333 ? -25.596 3.569 11.893 1.00 93.69 333 VAL A O 1
ATOM 2609 N N . LYS A 1 334 ? -27.090 5.131 11.308 1.00 93.25 334 LYS A N 1
ATOM 2610 C CA . LYS A 1 334 ? -27.076 5.784 12.625 1.00 93.25 334 LYS A CA 1
ATOM 2611 C C . LYS A 1 334 ? -27.629 4.875 13.716 1.00 93.25 334 LYS A C 1
ATOM 2613 O O . LYS A 1 334 ? -27.033 4.811 14.779 1.00 93.25 334 LYS A O 1
ATOM 2618 N N . ALA A 1 335 ? -28.719 4.161 13.431 1.00 93.50 335 ALA A N 1
ATOM 2619 C CA . ALA A 1 335 ? -29.279 3.192 14.368 1.00 93.50 335 ALA A CA 1
ATOM 2620 C C . ALA A 1 335 ? -28.242 2.117 14.742 1.00 93.50 335 ALA A C 1
ATOM 2622 O O . ALA A 1 335 ? -28.046 1.853 15.918 1.00 93.50 335 ALA A O 1
ATOM 2623 N N . ALA A 1 336 ? -27.496 1.596 13.762 1.00 92.06 336 ALA A N 1
ATOM 2624 C CA . ALA A 1 336 ? -26.427 0.625 14.001 1.00 92.06 336 ALA A CA 1
ATOM 2625 C C . ALA A 1 336 ? -25.231 1.180 14.801 1.00 92.06 336 ALA A C 1
ATOM 2627 O O . ALA A 1 336 ? -24.459 0.403 15.346 1.00 92.06 336 ALA A O 1
ATOM 2628 N N . VAL A 1 337 ? -25.047 2.505 14.853 1.00 88.50 337 VAL A N 1
ATOM 2629 C CA . VAL A 1 337 ? -24.022 3.155 15.694 1.00 88.50 337 VAL A CA 1
ATOM 2630 C C . VAL A 1 337 ? -24.503 3.332 17.141 1.00 88.50 337 VAL A C 1
ATOM 2632 O O . VAL A 1 337 ? -23.677 3.453 18.044 1.00 88.50 337 VAL A O 1
ATOM 2635 N N . GLU A 1 338 ? -25.817 3.406 17.360 1.00 88.81 338 GLU A N 1
ATOM 2636 C CA . GLU A 1 338 ? -26.427 3.585 18.685 1.00 88.81 338 GLU A CA 1
ATOM 2637 C C . GLU A 1 338 ? -26.619 2.263 19.453 1.00 88.81 338 GLU A C 1
ATOM 2639 O O . GLU A 1 338 ? -26.773 2.305 20.676 1.00 88.81 338 GLU A O 1
ATOM 2644 N N . GLU A 1 339 ? -26.606 1.122 18.755 1.00 79.69 339 GLU A N 1
ATOM 2645 C CA . GLU A 1 339 ? -26.672 -0.246 19.311 1.00 79.69 339 GLU A CA 1
ATOM 2646 C C . GLU A 1 339 ? -25.325 -0.745 19.866 1.00 79.69 339 GLU A C 1
ATOM 2648 O O . GLU A 1 339 ? -25.349 -1.402 20.935 1.00 79.69 339 GLU A O 1
#

pLDDT: mean 75.62, std 24.54, range [21.97, 97.69]

Mean predicted aligned error: 12.78 Å

Solvent-accessible surface area (backbone atoms only — not comparable to full-atom values): 20809 Å² total; per-residue (Å²): 141,84,90,87,85,86,88,82,92,75,91,80,81,89,77,91,79,90,83,82,89,87,81,91,84,80,88,84,90,78,89,78,82,88,79,78,80,78,84,81,84,78,84,80,80,92,76,83,77,92,70,69,72,73,55,76,39,70,28,36,25,34,30,37,51,94,76,37,35,34,27,38,46,85,94,45,71,29,49,20,35,71,40,77,69,68,63,72,77,52,73,79,78,72,74,69,47,26,46,32,44,29,37,29,32,52,79,50,97,61,30,30,34,38,77,45,71,53,87,73,86,28,56,50,60,23,31,47,78,44,92,45,93,96,49,79,44,93,48,85,37,70,70,36,27,46,52,67,29,38,38,41,35,36,13,69,69,65,49,58,63,56,61,75,60,49,51,45,53,48,33,54,23,48,75,44,73,37,52,58,34,41,29,39,25,54,47,80,80,45,60,81,87,57,63,57,65,87,52,44,67,48,46,76,58,69,41,52,74,44,69,25,15,75,91,79,53,41,51,51,67,59,53,52,61,70,40,57,75,31,37,32,35,44,39,38,44,53,60,29,44,68,47,50,49,50,29,68,77,36,63,90,68,68,53,76,75,64,86,64,61,68,87,69,74,56,79,90,88,60,79,70,68,48,47,45,46,67,90,46,92,60,25,33,37,31,75,50,79,48,44,91,71,81,42,74,52,93,72,53,79,89,53,50,59,71,37,36,72,76,42,52,88,26,69,90,59,31,74,51,83,89,66,89,78,78,82,64,77,65,34,36,58,56,52,66,72,75,109

Secondary structure (DSSP, 8-state):
--S-SS-----------------------------PPPPP-------S----TTS-EEEEEEEEETTEEEEEETTEEEEEEE-TTHHHHS-TTSSS-TT-EEEEEEEETTEEEEEEEPPPS-EEEEPPPPSSTT----S-EEEEES-SEEEEEEESBTTBP-HHHHHHHHHHHHHTT--EEEEEE-GGGS-GGGSSTTTHHHHHTT-EEEEE-TTT-TTHHHHHHHHTTEEEEEE--TTS-HHHHHHHH-GGG----SS--TTS---SS----EEEEEEETTEEEEEPP--S----SS--TTTGGGG-TTTTTTGGG-SSSS--SSS-TT-HHHHHHH-